Protein AF-A0A016VLN6-F1 (afdb_monomer_lite)

Organism: NCBI:txid53326

pLDDT: mean 79.67, std 13.0, range [40.16, 95.19]

InterPro domains:
  IPR001304 C-type lectin-like [PF00059] (117-189)
  IPR001304 C-type lectin-like [PS50041] (120-189)
  IPR016186 C-type lectin-like/link domain superfamily [G3DSA:3.10.100.10] (42-201)
  IPR016187 C-type lectin fold [SSF56436] (117-198)

Structure (mmCIF, N/CA/C/O backbone):
data_AF-A0A016VLN6-F1
#
_entry.id   AF-A0A016VLN6-F1
#
loop_
_atom_site.group_PDB
_atom_site.id
_atom_site.type_symbol
_atom_site.label_atom_id
_atom_site.label_alt_id
_atom_site.label_comp_id
_atom_site.label_asym_id
_atom_site.label_entity_id
_atom_site.label_seq_id
_atom_site.pdbx_PDB_ins_code
_atom_site.Cartn_x
_atom_site.Cartn_y
_atom_site.Cartn_z
_atom_site.occupancy
_atom_site.B_iso_or_equiv
_atom_site.auth_seq_id
_atom_site.auth_comp_id
_atom_site.auth_asym_id
_atom_site.auth_atom_id
_atom_site.pdbx_PDB_model_num
ATOM 1 N 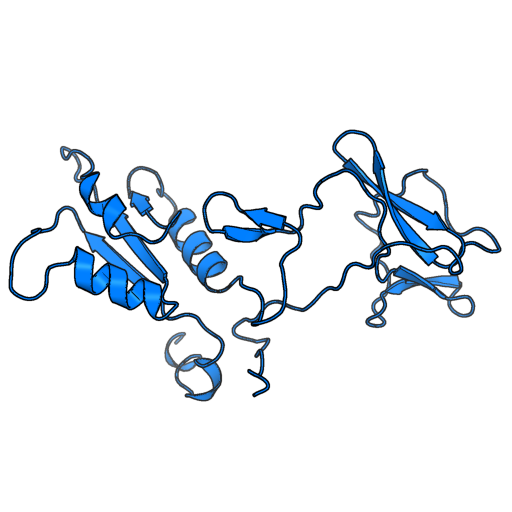N . MET A 1 1 ? 23.768 -15.594 -0.459 1.00 43.09 1 MET A N 1
ATOM 2 C CA . MET A 1 1 ? 22.987 -16.467 0.447 1.00 43.09 1 MET A CA 1
ATOM 3 C C . MET A 1 1 ? 21.509 -16.064 0.599 1.00 43.09 1 MET A C 1
ATOM 5 O O . MET A 1 1 ? 20.791 -16.807 1.241 1.00 43.09 1 MET A O 1
ATOM 9 N N . ALA A 1 2 ? 21.007 -15.002 -0.055 1.00 42.53 2 ALA A N 1
ATOM 10 C CA . ALA A 1 2 ? 19.563 -14.700 -0.104 1.00 42.53 2 ALA A CA 1
ATOM 11 C C . ALA A 1 2 ? 18.798 -15.504 -1.181 1.00 42.53 2 ALA A C 1
ATOM 13 O O . ALA A 1 2 ? 17.661 -15.898 -0.972 1.00 42.53 2 ALA A O 1
ATOM 14 N N . ALA A 1 3 ? 19.441 -15.828 -2.310 1.00 43.41 3 ALA A N 1
ATOM 15 C CA . ALA A 1 3 ? 18.795 -16.537 -3.423 1.00 43.41 3 ALA A CA 1
ATOM 16 C C . ALA A 1 3 ? 18.301 -17.957 -3.080 1.00 43.41 3 ALA A C 1
ATOM 18 O O . ALA A 1 3 ? 17.394 -18.447 -3.738 1.00 43.41 3 ALA A O 1
ATOM 19 N N . LEU A 1 4 ? 18.869 -18.608 -2.059 1.00 47.16 4 LEU A N 1
ATOM 20 C CA . LEU A 1 4 ? 18.434 -19.934 -1.599 1.00 47.16 4 LEU A CA 1
ATOM 21 C C . LEU A 1 4 ? 17.204 -19.871 -0.673 1.00 47.16 4 LEU A C 1
ATOM 23 O O . LEU A 1 4 ? 16.585 -20.902 -0.448 1.00 47.16 4 LEU A O 1
ATOM 27 N N . GLN A 1 5 ? 16.837 -18.690 -0.156 1.00 52.03 5 GLN A N 1
ATOM 28 C CA . GLN A 1 5 ? 15.666 -18.510 0.716 1.00 52.03 5 GLN A CA 1
ATOM 29 C C . GLN A 1 5 ? 14.352 -18.267 -0.046 1.00 52.03 5 GLN A C 1
ATOM 31 O O . GLN A 1 5 ? 13.303 -18.284 0.574 1.00 52.03 5 GLN A O 1
ATOM 36 N N . PHE A 1 6 ? 14.402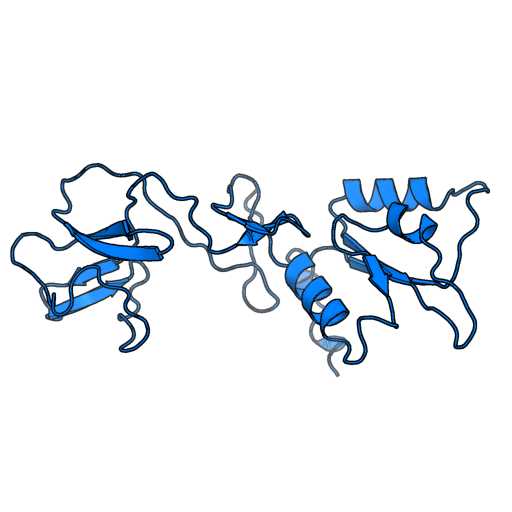 -18.060 -1.368 1.00 49.53 6 PHE A N 1
ATOM 37 C CA . PHE A 1 6 ? 13.226 -17.784 -2.217 1.00 49.53 6 PHE A CA 1
ATOM 38 C C . PHE A 1 6 ? 13.090 -18.788 -3.375 1.00 49.53 6 PHE A C 1
ATOM 40 O O . PHE A 1 6 ? 12.548 -18.478 -4.441 1.00 49.53 6 PHE A O 1
ATOM 47 N N . GLN A 1 7 ? 13.706 -19.963 -3.227 1.00 49.50 7 GLN A N 1
ATOM 48 C CA . GLN A 1 7 ? 13.800 -20.972 -4.282 1.00 49.50 7 GLN A CA 1
ATOM 49 C C . GLN A 1 7 ? 12.748 -22.071 -4.183 1.00 49.50 7 GLN A C 1
ATOM 51 O O . GLN A 1 7 ? 12.636 -22.848 -5.132 1.00 49.50 7 GLN A O 1
ATOM 56 N N . THR A 1 8 ? 11.987 -22.161 -3.091 1.00 55.56 8 THR A N 1
ATOM 57 C CA . THR A 1 8 ? 10.935 -23.173 -3.027 1.00 55.56 8 THR A CA 1
ATOM 58 C C . THR A 1 8 ? 9.720 -22.687 -3.818 1.00 55.56 8 THR A C 1
ATOM 60 O O . THR A 1 8 ? 9.363 -21.509 -3.779 1.00 55.56 8 THR A O 1
ATOM 63 N N . GLU A 1 9 ? 9.085 -23.577 -4.586 1.00 56.19 9 GLU A N 1
ATOM 64 C CA . GLU A 1 9 ? 7.870 -23.250 -5.353 1.00 56.19 9 GLU A CA 1
ATOM 65 C C . GLU A 1 9 ? 6.723 -22.752 -4.461 1.00 56.19 9 GLU A C 1
ATOM 67 O O . GLU A 1 9 ? 5.821 -22.090 -4.960 1.00 56.19 9 GLU A O 1
ATOM 72 N N . ALA A 1 10 ? 6.783 -23.014 -3.150 1.00 54.72 10 ALA A N 1
ATOM 73 C CA . ALA A 1 10 ? 5.830 -22.529 -2.157 1.00 54.72 10 ALA A CA 1
ATOM 74 C C . ALA A 1 10 ? 6.008 -21.039 -1.798 1.00 54.72 10 ALA A C 1
ATOM 76 O O . ALA A 1 10 ? 5.043 -20.412 -1.366 1.00 54.72 10 ALA A O 1
ATOM 77 N N . ASP A 1 11 ? 7.194 -20.453 -2.019 1.00 53.91 11 ASP A N 1
ATOM 78 C CA . ASP A 1 11 ? 7.487 -19.050 -1.677 1.00 53.91 11 ASP A CA 1
ATOM 79 C C . ASP A 1 11 ? 7.046 -18.068 -2.782 1.00 53.91 11 ASP A C 1
ATOM 81 O O . ASP A 1 11 ? 6.784 -16.894 -2.527 1.00 53.91 11 ASP A O 1
ATOM 85 N N . ARG A 1 12 ? 6.939 -18.546 -4.031 1.00 59.53 12 ARG A N 1
ATOM 86 C CA . ARG A 1 12 ? 6.596 -17.746 -5.225 1.00 59.53 12 ARG A CA 1
ATOM 87 C C . ARG A 1 12 ? 5.114 -17.467 -5.531 1.00 59.53 12 ARG A C 1
ATOM 89 O O . ARG A 1 12 ? 4.890 -16.505 -6.259 1.00 59.53 12 ARG A O 1
ATOM 96 N N . PRO A 1 13 ? 4.097 -18.203 -5.039 1.00 58.94 13 PRO A N 1
ATOM 97 C CA . PRO A 1 13 ? 2.702 -17.905 -5.365 1.00 58.94 13 PRO A CA 1
ATOM 98 C C . PRO A 1 13 ? 2.217 -16.601 -4.713 1.00 58.94 13 PRO A C 1
ATOM 100 O O . PRO A 1 13 ? 1.192 -16.058 -5.114 1.00 58.94 13 PRO A O 1
ATOM 103 N N . ASN A 1 14 ? 2.965 -16.092 -3.729 1.00 60.09 14 ASN A N 1
ATOM 104 C CA . ASN A 1 14 ? 2.614 -14.921 -2.927 1.00 60.09 14 ASN A CA 1
ATOM 105 C C . ASN A 1 14 ? 3.378 -13.649 -3.311 1.00 60.09 14 ASN A C 1
ATOM 107 O O . ASN A 1 14 ? 3.123 -12.594 -2.738 1.00 60.09 14 ASN A O 1
ATOM 111 N N . ALA A 1 15 ? 4.297 -13.737 -4.274 1.00 70.19 15 ALA A N 1
ATOM 112 C CA . ALA A 1 15 ? 5.056 -12.601 -4.778 1.00 70.19 15 ALA A CA 1
ATOM 113 C C . ALA A 1 15 ? 4.588 -12.250 -6.191 1.00 70.19 15 ALA A C 1
ATOM 115 O O . ALA A 1 15 ? 4.336 -13.137 -7.011 1.00 70.19 15 ALA A O 1
ATOM 116 N N . ARG A 1 16 ? 4.500 -10.955 -6.507 1.00 76.75 16 ARG A N 1
ATOM 117 C CA . ARG A 1 16 ? 4.256 -10.548 -7.894 1.00 76.75 16 ARG A CA 1
ATOM 118 C C . ARG A 1 16 ? 5.486 -10.824 -8.744 1.00 76.75 16 ARG A C 1
ATOM 120 O O . ARG A 1 16 ? 6.623 -10.686 -8.293 1.00 76.75 16 ARG A O 1
ATOM 127 N N . ASN A 1 17 ? 5.254 -11.143 -10.013 1.00 84.44 17 ASN A N 1
ATOM 128 C CA . ASN A 1 17 ? 6.326 -11.149 -10.995 1.00 84.44 17 ASN A CA 1
ATOM 129 C C . ASN A 1 17 ? 6.778 -9.706 -11.223 1.00 84.44 17 ASN A C 1
ATOM 131 O O . ASN A 1 17 ? 5.987 -8.868 -11.656 1.00 84.44 17 ASN A O 1
ATOM 135 N N . VAL A 1 18 ? 8.047 -9.421 -10.937 1.00 89.50 18 VAL A N 1
ATOM 136 C CA . VAL A 1 18 ? 8.638 -8.097 -11.138 1.00 89.50 18 VAL A CA 1
ATOM 137 C C . VAL A 1 18 ? 9.810 -8.201 -12.104 1.00 89.50 18 VAL A C 1
ATOM 139 O O . VAL A 1 18 ? 10.704 -9.024 -11.911 1.00 89.50 18 VAL A O 1
ATOM 142 N N . ILE A 1 19 ? 9.823 -7.349 -13.128 1.00 91.56 19 ILE A N 1
ATOM 143 C CA . ILE A 1 19 ? 10.974 -7.159 -14.018 1.00 91.56 19 ILE A CA 1
ATOM 144 C C . ILE A 1 19 ? 11.545 -5.773 -13.741 1.00 91.56 19 ILE A C 1
ATOM 146 O O . ILE A 1 19 ? 10.809 -4.790 -13.746 1.00 91.56 19 ILE A O 1
ATOM 150 N N . VAL A 1 20 ? 12.857 -5.694 -13.521 1.00 92.81 20 VAL A N 1
ATOM 151 C CA . VAL A 1 20 ? 13.587 -4.423 -13.439 1.00 92.81 20 VAL A CA 1
ATOM 152 C C . VAL A 1 20 ? 14.387 -4.255 -14.725 1.00 92.81 20 VAL A C 1
ATOM 154 O O . VAL A 1 20 ? 15.367 -4.964 -14.951 1.00 92.81 20 VAL A O 1
ATOM 157 N N . LEU A 1 21 ? 13.952 -3.333 -15.578 1.00 92.50 21 LEU A N 1
ATOM 158 C CA . LEU A 1 21 ? 14.619 -2.970 -16.821 1.00 92.50 21 LEU A CA 1
ATOM 159 C C . LEU A 1 21 ? 15.482 -1.730 -16.585 1.00 92.50 21 LEU A C 1
ATOM 161 O O . LEU A 1 21 ? 14.958 -0.629 -16.467 1.00 92.50 21 LEU A O 1
ATOM 165 N N . MET A 1 22 ? 16.800 -1.905 -16.546 1.00 90.88 22 MET A N 1
ATOM 166 C CA . MET A 1 22 ? 17.756 -0.795 -16.571 1.00 90.88 22 MET A CA 1
ATOM 167 C C . MET A 1 22 ? 18.154 -0.513 -18.020 1.00 90.88 22 MET A C 1
ATOM 169 O O . MET A 1 22 ? 18.710 -1.393 -18.678 1.00 90.88 22 MET A O 1
ATOM 173 N N . ALA A 1 23 ? 17.855 0.683 -18.525 1.00 88.88 23 ALA A N 1
ATOM 174 C CA . ALA A 1 23 ? 18.126 1.051 -19.913 1.00 88.88 23 ALA A CA 1
ATOM 175 C C . ALA A 1 23 ? 18.356 2.560 -20.071 1.00 88.88 23 ALA A C 1
ATOM 177 O O . ALA A 1 23 ? 17.872 3.352 -19.268 1.00 88.88 23 ALA A O 1
ATOM 178 N N . THR A 1 24 ? 19.081 2.945 -21.124 1.00 85.81 24 THR A N 1
ATOM 179 C CA . THR A 1 24 ? 19.269 4.348 -21.542 1.00 85.81 24 THR A CA 1
ATOM 180 C C . THR A 1 24 ? 18.364 4.725 -22.718 1.00 85.81 24 THR A C 1
ATOM 182 O O . THR A 1 24 ? 18.018 5.885 -22.892 1.00 85.81 24 THR A O 1
ATOM 185 N N . SER A 1 25 ? 17.984 3.744 -23.543 1.00 84.44 25 SER A N 1
ATOM 186 C CA . SER A 1 25 ? 17.102 3.892 -24.705 1.00 84.44 25 SER A CA 1
ATOM 187 C C . SER A 1 25 ? 16.538 2.529 -25.121 1.00 84.44 25 SER A C 1
ATOM 189 O O . SER A 1 25 ? 16.994 1.483 -24.646 1.00 84.44 25 SER A O 1
ATOM 191 N N . TYR A 1 26 ? 15.550 2.524 -26.018 1.00 81.62 26 TYR A N 1
ATOM 192 C CA . TYR A 1 26 ? 15.035 1.306 -26.640 1.00 81.62 26 TYR A CA 1
ATOM 193 C C . TYR A 1 26 ? 14.649 1.549 -28.101 1.00 81.62 26 TYR A C 1
ATOM 195 O O . TYR A 1 26 ? 14.469 2.681 -28.539 1.00 81.62 26 TYR A O 1
ATOM 203 N N . TYR A 1 27 ? 14.522 0.466 -28.866 1.00 80.75 27 TYR A N 1
ATOM 204 C CA . TYR A 1 27 ? 14.040 0.518 -30.242 1.00 80.75 27 TYR A CA 1
ATOM 205 C C . TYR A 1 27 ? 12.570 0.093 -30.302 1.00 80.75 27 TYR A C 1
ATOM 207 O O . TYR A 1 27 ? 12.214 -0.992 -29.845 1.00 80.75 27 TYR A O 1
ATOM 215 N N . VAL A 1 28 ? 11.718 0.941 -30.884 1.00 74.31 28 VAL A N 1
ATOM 216 C CA . VAL A 1 28 ? 10.255 0.748 -30.930 1.00 74.31 28 VAL A CA 1
ATOM 217 C C . VAL A 1 28 ? 9.824 -0.329 -31.949 1.00 74.31 28 VAL A C 1
ATOM 219 O O . VAL A 1 28 ? 8.710 -0.845 -31.873 1.00 74.31 28 VAL A O 1
ATOM 222 N N . GLY A 1 29 ? 10.688 -0.702 -32.902 1.00 74.38 29 GLY A N 1
ATOM 223 C CA . GLY A 1 29 ? 10.365 -1.651 -33.979 1.00 74.38 29 GLY A CA 1
ATOM 224 C C . GLY A 1 29 ? 10.794 -3.107 -33.734 1.00 74.38 29 GLY A C 1
ATOM 225 O O . GLY A 1 29 ? 11.439 -3.440 -32.745 1.00 74.38 29 GLY A O 1
ATOM 226 N N . GLY A 1 30 ? 10.481 -3.982 -34.698 1.00 70.56 30 GLY A N 1
ATOM 227 C CA . GLY A 1 30 ? 10.844 -5.408 -34.689 1.00 70.56 30 GLY A CA 1
ATOM 228 C C . GLY A 1 30 ? 9.660 -6.351 -34.432 1.00 70.56 30 GLY A C 1
ATOM 229 O O . GLY A 1 30 ? 8.549 -5.911 -34.156 1.00 70.56 30 GLY A O 1
ATOM 230 N N . ALA A 1 31 ? 9.894 -7.665 -34.546 1.00 63.94 31 ALA A N 1
ATOM 231 C CA . ALA A 1 31 ? 8.858 -8.697 -34.378 1.00 63.94 31 ALA A CA 1
ATOM 232 C C . ALA A 1 31 ? 8.311 -8.803 -32.938 1.00 63.94 31 ALA A C 1
ATOM 234 O O . ALA A 1 31 ? 7.249 -9.378 -32.727 1.00 63.94 31 ALA A O 1
ATOM 235 N N . PHE A 1 32 ? 9.027 -8.229 -31.968 1.00 69.31 32 PHE A N 1
ATOM 236 C CA . PHE A 1 32 ? 8.644 -8.155 -30.562 1.00 69.31 32 PHE A CA 1
ATOM 237 C C . PHE A 1 32 ? 8.784 -6.704 -30.105 1.00 69.31 32 PHE A C 1
ATOM 239 O O . PHE A 1 32 ? 9.776 -6.339 -29.476 1.00 69.31 32 PHE A O 1
ATOM 246 N N . ALA A 1 33 ? 7.827 -5.859 -30.495 1.00 81.12 33 ALA A N 1
ATOM 247 C CA . ALA A 1 33 ? 7.822 -4.459 -30.089 1.00 81.12 33 ALA A CA 1
ATOM 248 C C . ALA A 1 33 ? 7.817 -4.385 -28.546 1.00 81.12 33 ALA A C 1
ATOM 250 O O . ALA A 1 33 ? 6.898 -4.935 -27.929 1.00 81.12 33 ALA A O 1
ATOM 251 N N . PRO A 1 34 ? 8.800 -3.725 -27.899 1.00 83.50 34 PRO A N 1
ATOM 252 C CA . PRO A 1 34 ? 8.935 -3.738 -26.439 1.00 83.50 34 PRO A CA 1
ATOM 253 C C . PRO A 1 34 ? 7.680 -3.272 -25.700 1.00 83.50 34 PRO A C 1
ATOM 255 O O . PRO A 1 34 ? 7.350 -3.819 -24.652 1.00 83.50 34 PRO A O 1
ATO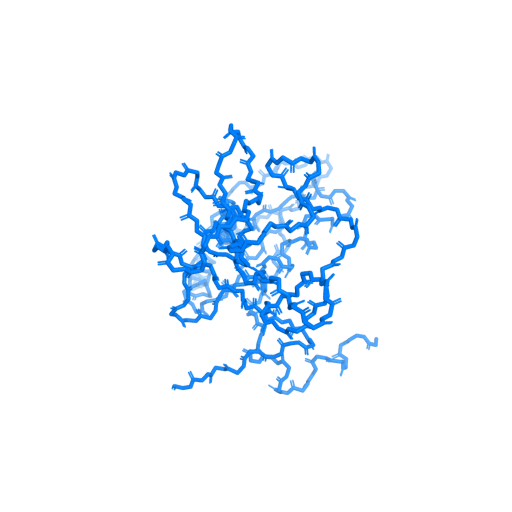M 258 N N . GLY A 1 35 ? 6.927 -2.337 -26.288 1.00 86.12 35 GLY A N 1
ATOM 259 C CA . GLY A 1 35 ? 5.642 -1.889 -25.751 1.00 86.12 35 GLY A CA 1
ATOM 260 C C . GLY A 1 35 ? 4.587 -2.996 -25.671 1.00 86.12 35 GLY A C 1
ATOM 261 O O . GLY A 1 35 ? 3.873 -3.073 -24.677 1.00 86.12 35 GLY A O 1
ATOM 262 N N . GLN A 1 36 ? 4.514 -3.892 -26.662 1.00 86.75 36 GLN A N 1
ATOM 263 C CA . GLN A 1 36 ? 3.559 -5.009 -26.654 1.00 86.75 36 GLN A CA 1
ATOM 264 C C . GLN A 1 36 ? 3.925 -6.051 -25.597 1.00 86.75 36 GLN A C 1
ATOM 266 O O . GLN A 1 36 ? 3.061 -6.514 -24.860 1.00 86.75 36 GLN A O 1
ATOM 271 N N . VAL A 1 37 ? 5.214 -6.384 -25.486 1.00 88.31 37 VAL A N 1
ATOM 272 C CA . VAL A 1 37 ? 5.703 -7.336 -24.477 1.00 88.31 37 VAL A CA 1
ATOM 273 C C . VAL A 1 37 ? 5.500 -6.776 -23.067 1.00 88.31 37 VAL A C 1
ATOM 275 O O . VAL A 1 37 ? 5.026 -7.483 -22.181 1.00 88.31 37 VAL A O 1
ATOM 278 N N . ALA A 1 38 ? 5.805 -5.491 -22.870 1.00 90.31 38 ALA A N 1
ATOM 279 C CA . ALA A 1 38 ? 5.566 -4.794 -21.613 1.00 90.31 38 ALA A CA 1
ATOM 280 C C . ALA A 1 38 ? 4.075 -4.753 -21.255 1.00 90.31 38 ALA A C 1
ATOM 282 O O . ALA A 1 38 ? 3.725 -4.975 -20.099 1.00 90.31 38 ALA A O 1
ATOM 283 N N . ALA A 1 39 ? 3.194 -4.481 -22.223 1.00 90.50 39 ALA A N 1
ATOM 284 C CA . ALA A 1 39 ? 1.750 -4.481 -22.007 1.00 90.50 39 ALA A CA 1
ATOM 285 C C . ALA A 1 39 ? 1.245 -5.864 -21.578 1.00 90.50 39 ALA A C 1
ATOM 287 O O . ALA A 1 39 ? 0.609 -5.961 -20.534 1.00 90.50 39 ALA A O 1
ATOM 288 N N . GLN A 1 40 ? 1.618 -6.925 -22.302 1.00 90.25 40 GLN A N 1
ATOM 289 C CA . GLN A 1 40 ? 1.220 -8.294 -21.965 1.00 90.25 40 GLN A CA 1
ATOM 290 C C . GLN A 1 40 ? 1.665 -8.687 -20.551 1.00 90.25 40 GLN A C 1
ATOM 292 O O . GLN A 1 40 ? 0.875 -9.197 -19.766 1.00 90.25 40 GLN A O 1
ATOM 297 N N . PHE A 1 41 ? 2.916 -8.393 -20.189 1.00 90.88 41 PHE A N 1
ATOM 298 C CA . PHE A 1 41 ? 3.422 -8.698 -18.851 1.00 90.88 41 PHE A CA 1
ATOM 299 C C . PHE A 1 41 ? 2.651 -7.959 -17.744 1.00 90.88 41 PHE A C 1
ATOM 301 O O . PHE A 1 41 ? 2.412 -8.522 -16.676 1.00 90.88 41 PHE A O 1
ATOM 308 N N . LYS A 1 42 ? 2.243 -6.709 -17.998 1.00 90.25 42 LYS A N 1
ATOM 309 C CA . LYS A 1 42 ? 1.416 -5.922 -17.070 1.00 90.25 42 LYS A CA 1
ATOM 310 C C . LYS A 1 42 ? -0.014 -6.469 -16.969 1.00 90.25 42 LYS A C 1
ATOM 312 O O . LYS A 1 42 ? -0.572 -6.484 -15.874 1.00 90.25 42 LYS A O 1
ATOM 317 N N . GLU A 1 43 ? -0.591 -6.939 -18.075 1.00 88.62 43 GLU A N 1
ATOM 318 C CA . GLU A 1 43 ? -1.908 -7.597 -18.101 1.00 88.62 43 GLU A CA 1
ATOM 319 C C . GLU A 1 43 ? -1.908 -8.917 -17.320 1.00 88.62 43 GLU A C 1
ATOM 321 O O . GLU A 1 43 ? -2.856 -9.194 -16.586 1.00 88.62 43 GLU A O 1
ATOM 326 N N . ASP A 1 44 ? -0.798 -9.659 -17.355 1.00 85.00 44 ASP A N 1
ATOM 327 C CA . ASP A 1 44 ? -0.577 -10.877 -16.562 1.00 85.00 44 ASP A CA 1
ATOM 328 C C . ASP A 1 44 ? -0.265 -10.579 -15.074 1.00 85.00 44 ASP A C 1
ATOM 330 O O . ASP A 1 44 ? 0.325 -11.394 -14.359 1.00 85.00 44 ASP A O 1
ATOM 334 N N . ASN A 1 45 ? -0.664 -9.397 -14.587 1.00 80.69 45 ASN A N 1
ATOM 335 C CA . ASN A 1 45 ? -0.491 -8.909 -13.217 1.00 80.69 45 ASN A CA 1
ATOM 336 C C . ASN A 1 45 ? 0.982 -8.730 -12.785 1.00 80.69 45 ASN A C 1
ATOM 338 O O . ASN A 1 45 ? 1.285 -8.662 -11.587 1.00 80.69 45 ASN A O 1
ATOM 342 N N . GLY A 1 46 ? 1.899 -8.639 -13.751 1.00 87.19 46 GLY A N 1
ATOM 343 C CA . GLY A 1 46 ? 3.308 -8.332 -13.537 1.00 87.19 46 GLY A CA 1
ATOM 344 C C . GLY A 1 46 ? 3.565 -6.839 -13.323 1.00 87.19 46 GLY A C 1
ATOM 345 O O . GLY A 1 46 ? 2.837 -5.978 -13.813 1.00 87.19 46 GLY A O 1
ATOM 346 N N . VAL A 1 47 ? 4.632 -6.520 -12.592 1.00 91.81 47 VAL A N 1
ATOM 347 C CA . VAL A 1 47 ? 5.091 -5.141 -12.371 1.00 91.81 47 VAL A CA 1
ATOM 348 C C . VAL A 1 47 ? 6.403 -4.927 -13.113 1.00 91.81 47 VAL A C 1
ATOM 350 O O . VAL A 1 47 ? 7.428 -5.527 -12.796 1.00 91.81 47 VAL A O 1
ATOM 353 N N . LEU A 1 48 ? 6.377 -4.072 -14.129 1.00 94.56 48 LEU A N 1
ATOM 354 C CA . LEU A 1 48 ? 7.566 -3.666 -14.874 1.00 94.56 48 LEU A CA 1
ATOM 355 C C . LEU A 1 48 ? 8.115 -2.353 -14.311 1.00 94.56 48 LEU A C 1
ATOM 357 O O . LEU A 1 48 ? 7.511 -1.295 -14.501 1.00 94.56 48 LEU A O 1
ATOM 361 N N . VAL A 1 49 ? 9.258 -2.438 -13.633 1.00 95.19 49 VAL A N 1
ATOM 362 C CA . VAL A 1 49 ? 10.036 -1.291 -13.161 1.00 95.19 49 VAL A CA 1
ATOM 363 C C . VAL A 1 49 ? 11.028 -0.904 -14.239 1.00 95.19 49 VAL A C 1
ATOM 365 O O . VAL A 1 49 ? 11.848 -1.726 -14.644 1.00 95.19 49 VAL A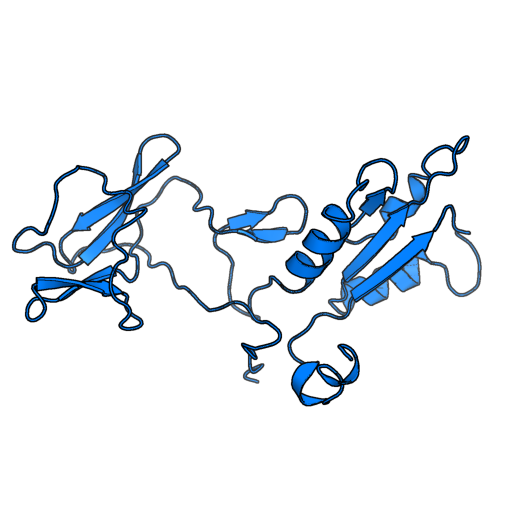 O 1
ATOM 368 N N . VAL A 1 50 ? 10.967 0.339 -14.703 1.00 94.56 50 VAL A N 1
ATOM 369 C CA . VAL A 1 50 ? 11.909 0.859 -15.696 1.00 94.56 50 VAL A CA 1
ATOM 370 C C . VAL A 1 50 ? 12.799 1.871 -15.011 1.00 94.56 50 VAL A C 1
ATOM 372 O O . VAL A 1 50 ? 12.327 2.852 -14.448 1.00 94.56 50 VAL A O 1
ATOM 375 N N . TYR A 1 51 ? 14.093 1.602 -15.050 1.00 93.31 51 TYR A N 1
ATOM 376 C CA . TYR A 1 51 ? 15.123 2.409 -14.437 1.00 93.31 51 TYR A CA 1
ATOM 377 C C . TYR A 1 51 ? 15.936 3.063 -15.554 1.00 93.31 51 TYR A C 1
ATOM 379 O O . TYR A 1 51 ? 16.800 2.438 -16.176 1.00 93.31 51 TYR A O 1
ATOM 387 N N . ASN A 1 52 ? 15.598 4.314 -15.838 1.00 91.75 52 ASN A N 1
ATOM 388 C CA . ASN A 1 52 ? 16.264 5.144 -16.822 1.00 91.75 52 ASN A CA 1
ATOM 389 C C . ASN A 1 52 ? 17.660 5.512 -16.316 1.00 91.75 52 ASN A C 1
ATOM 391 O O . ASN A 1 52 ? 17.816 6.138 -15.266 1.00 91.75 52 ASN A O 1
ATOM 395 N N . TYR A 1 53 ? 18.681 5.092 -17.048 1.00 88.56 53 TYR A N 1
ATOM 396 C CA . TYR A 1 53 ? 20.056 5.421 -16.719 1.00 88.56 53 TYR A CA 1
ATOM 397 C C . TYR A 1 53 ? 20.524 6.586 -17.591 1.00 88.56 53 TYR A C 1
ATOM 399 O O . TYR A 1 53 ? 20.752 6.438 -18.788 1.00 88.56 53 TYR A O 1
ATOM 407 N N . VAL A 1 54 ? 20.673 7.758 -16.982 1.00 86.69 54 VAL A N 1
ATOM 408 C CA . VAL A 1 54 ? 21.200 8.956 -17.633 1.00 86.69 54 VAL A CA 1
ATOM 409 C C . VAL A 1 54 ? 22.714 8.995 -17.448 1.00 86.69 54 VAL A C 1
ATOM 411 O O . VAL A 1 54 ? 23.217 9.003 -16.324 1.00 86.69 54 VAL A O 1
ATOM 414 N N . GLU A 1 55 ? 23.452 9.003 -18.554 1.00 83.81 55 GLU A N 1
ATOM 415 C CA . GLU A 1 55 ? 24.911 9.154 -18.545 1.00 83.81 55 GLU A CA 1
ATOM 416 C C . GLU A 1 55 ? 25.326 10.588 -18.154 1.00 83.81 55 GLU A C 1
ATOM 418 O O . GLU A 1 55 ? 24.522 11.513 -18.225 1.00 83.81 55 GLU A O 1
ATOM 423 N N . GLU A 1 56 ? 26.592 10.805 -17.775 1.00 75.44 56 GLU A N 1
ATOM 424 C CA . GLU A 1 56 ? 27.122 12.079 -17.230 1.00 75.44 56 GLU A CA 1
ATOM 425 C C . GLU A 1 56 ? 26.867 13.317 -18.124 1.00 75.44 56 GLU A C 1
ATOM 427 O O . GLU A 1 56 ? 26.822 14.453 -17.645 1.00 75.44 56 GLU A O 1
ATOM 432 N N . HIS A 1 57 ? 26.645 13.100 -19.425 1.00 77.00 57 HIS A N 1
ATOM 433 C CA . HIS A 1 57 ? 26.269 14.119 -20.415 1.00 77.00 57 HIS A CA 1
ATOM 434 C C . HIS A 1 57 ? 25.042 13.723 -21.257 1.00 77.00 57 HIS A C 1
ATOM 436 O O . HIS A 1 57 ? 24.810 14.287 -22.327 1.00 77.00 57 HIS A O 1
ATOM 442 N N . GLY A 1 58 ? 24.285 12.725 -20.804 1.00 73.94 58 GLY A N 1
ATOM 443 C CA . GLY A 1 58 ? 23.069 12.257 -21.455 1.00 73.94 58 GLY A CA 1
ATOM 444 C C . GLY A 1 58 ? 21.845 13.077 -21.052 1.00 73.94 58 GLY A C 1
ATOM 445 O O . GLY A 1 58 ? 21.839 13.770 -20.036 1.00 73.94 58 GLY A O 1
ATOM 446 N N . PHE A 1 59 ? 20.784 12.965 -21.847 1.00 74.06 59 PHE A N 1
ATOM 447 C CA . PHE A 1 59 ? 19.451 13.422 -21.463 1.00 74.06 59 PHE A CA 1
ATOM 448 C C . PHE A 1 59 ? 18.593 12.209 -21.095 1.00 74.06 59 PHE A C 1
ATOM 450 O O . PHE A 1 59 ? 18.771 11.148 -21.697 1.00 74.06 59 PHE A O 1
ATOM 457 N N . PRO A 1 60 ? 17.681 12.334 -20.118 1.00 74.38 60 PRO A N 1
ATOM 458 C CA . PRO A 1 60 ? 16.755 11.260 -19.799 1.00 74.38 60 PRO A CA 1
ATOM 459 C C . PRO A 1 60 ? 15.856 10.944 -20.997 1.00 74.38 60 PRO A C 1
ATOM 461 O O . PRO A 1 60 ? 15.215 11.839 -21.544 1.00 74.38 60 PRO A O 1
ATOM 464 N N . GLU A 1 61 ? 15.781 9.663 -21.361 1.00 81.00 61 GLU A N 1
ATOM 465 C CA . GLU A 1 61 ? 14.865 9.183 -22.395 1.00 81.00 61 GLU A CA 1
ATOM 466 C C . GLU A 1 61 ? 13.467 8.979 -21.801 1.00 81.00 61 GLU A C 1
ATOM 468 O O . GLU A 1 61 ? 13.211 8.012 -21.079 1.00 81.00 61 GLU A O 1
ATOM 473 N N . THR A 1 62 ? 12.557 9.914 -22.070 1.00 78.00 62 THR A N 1
ATOM 474 C CA . THR A 1 62 ? 11.196 9.880 -21.520 1.00 78.00 62 THR A CA 1
ATOM 475 C C . THR A 1 62 ? 10.319 8.840 -22.206 1.00 78.00 62 THR A C 1
ATOM 477 O O . THR A 1 62 ? 9.344 8.384 -21.612 1.00 78.00 62 THR A O 1
ATOM 480 N N . GLU A 1 63 ? 10.671 8.370 -23.408 1.00 84.44 63 GLU A N 1
ATOM 481 C CA . GLU A 1 63 ? 9.895 7.324 -24.081 1.00 84.44 63 GLU A CA 1
ATOM 482 C C . GLU A 1 63 ? 9.919 5.987 -23.319 1.00 84.44 63 GLU A C 1
ATOM 484 O O . GLU A 1 63 ? 8.984 5.187 -23.443 1.00 84.44 63 GLU A O 1
ATOM 489 N N . LEU A 1 64 ? 10.943 5.753 -22.489 1.00 87.69 64 LEU A N 1
ATOM 490 C CA . LEU A 1 64 ? 11.047 4.580 -21.614 1.00 87.69 64 LEU A CA 1
ATOM 491 C C . LEU A 1 64 ? 9.937 4.527 -20.551 1.00 87.69 64 LEU A C 1
ATOM 493 O O . LEU A 1 64 ? 9.571 3.436 -20.107 1.00 87.69 64 LEU A O 1
ATOM 497 N N . GLU A 1 65 ? 9.363 5.673 -20.174 1.00 90.06 65 GLU A N 1
ATOM 498 C CA . GLU A 1 65 ? 8.272 5.753 -19.195 1.00 90.06 65 GLU A CA 1
ATOM 499 C C . GLU A 1 65 ? 7.036 4.976 -19.662 1.00 90.06 65 GLU A C 1
ATOM 501 O O . GLU A 1 65 ? 6.380 4.307 -18.865 1.00 90.06 65 GLU A O 1
ATOM 506 N N . SER A 1 66 ? 6.769 4.969 -20.971 1.00 90.06 66 SER A N 1
ATOM 507 C CA . SER A 1 66 ? 5.624 4.262 -21.561 1.00 90.06 66 SER A CA 1
ATOM 508 C C . SER A 1 66 ? 5.665 2.740 -21.353 1.00 90.06 66 SER A C 1
ATOM 510 O O . SER A 1 66 ? 4.623 2.074 -21.314 1.00 90.06 66 SER A O 1
ATOM 512 N N . LEU A 1 67 ? 6.865 2.174 -21.189 1.00 91.81 67 LEU A N 1
ATOM 513 C CA . LEU A 1 67 ? 7.048 0.752 -20.917 1.00 91.81 67 LEU A CA 1
ATOM 514 C C . LEU A 1 67 ? 6.714 0.434 -19.458 1.00 91.81 67 LEU A C 1
ATOM 516 O O . LEU A 1 67 ? 6.114 -0.609 -19.183 1.00 91.81 67 LEU A O 1
ATOM 520 N N . ALA A 1 68 ? 7.039 1.342 -18.538 1.00 93.75 68 ALA A N 1
ATOM 521 C CA . ALA A 1 68 ? 6.898 1.135 -17.106 1.00 93.75 68 ALA A CA 1
ATOM 522 C C . ALA A 1 68 ? 5.449 0.864 -16.678 1.00 93.75 68 ALA A C 1
ATOM 524 O O . ALA A 1 68 ? 4.468 1.177 -17.361 1.00 93.75 68 ALA A O 1
ATOM 525 N N . SER A 1 69 ? 5.312 0.241 -15.512 1.00 94.00 69 SER A N 1
ATOM 526 C CA . SER A 1 69 ? 4.035 0.230 -14.799 1.00 94.00 69 SER A CA 1
ATOM 527 C C . SER A 1 69 ? 3.780 1.614 -14.185 1.00 94.00 69 SER A C 1
ATOM 529 O O . SER A 1 69 ? 4.749 2.314 -13.874 1.00 94.00 69 SER A O 1
ATOM 531 N N . PRO A 1 70 ? 2.516 2.028 -13.987 1.00 91.81 70 PRO A N 1
ATOM 532 C CA . PRO A 1 70 ? 2.201 3.329 -13.394 1.00 91.81 70 PRO A CA 1
ATOM 533 C C . PRO A 1 70 ? 2.934 3.535 -12.059 1.00 91.81 70 PRO A C 1
ATOM 535 O O . PRO A 1 70 ? 2.806 2.711 -11.158 1.00 91.81 70 PRO A O 1
ATOM 538 N N . GLY A 1 71 ? 3.755 4.586 -11.959 1.00 91.06 71 GLY A N 1
ATOM 539 C CA . GLY A 1 71 ? 4.544 4.883 -10.755 1.00 91.06 71 GLY A CA 1
ATOM 540 C C . GLY A 1 71 ? 5.842 4.085 -10.572 1.00 91.06 71 GLY A C 1
ATOM 541 O O . GLY A 1 71 ? 6.496 4.197 -9.529 1.00 91.06 71 GLY A O 1
ATOM 542 N N . TYR A 1 72 ? 6.231 3.281 -11.565 1.00 94.19 72 TYR A N 1
ATOM 543 C CA . TYR A 1 72 ? 7.434 2.438 -11.547 1.00 94.19 72 TYR A CA 1
ATOM 544 C C . TYR A 1 72 ? 8.507 2.872 -12.558 1.00 94.19 72 TYR A C 1
ATOM 546 O O . TYR A 1 72 ? 9.413 2.097 -12.869 1.00 94.19 72 TYR A O 1
ATOM 554 N N . PHE A 1 73 ? 8.419 4.100 -13.066 1.00 94.06 73 PHE A N 1
ATOM 555 C CA . PHE A 1 73 ? 9.506 4.741 -13.798 1.00 94.06 73 PHE A CA 1
ATOM 556 C C . PHE A 1 73 ? 10.434 5.453 -12.810 1.00 94.06 73 PHE A C 1
ATOM 558 O O . PHE A 1 73 ? 9.979 6.251 -11.993 1.00 94.06 73 PHE A O 1
ATOM 565 N N . LEU A 1 74 ? 11.720 5.119 -12.852 1.00 93.56 74 LEU A N 1
ATOM 566 C CA . LEU A 1 74 ? 12.761 5.629 -11.964 1.00 93.56 74 LEU A CA 1
ATOM 567 C C . LEU A 1 74 ? 13.931 6.140 -12.806 1.00 93.56 74 LEU A C 1
ATOM 569 O O . LEU A 1 74 ? 14.132 5.675 -13.926 1.00 93.56 74 LEU A O 1
ATOM 573 N N . THR A 1 75 ? 14.740 7.041 -12.257 1.00 91.38 75 THR A N 1
ATOM 574 C CA . THR A 1 75 ? 15.972 7.512 -12.901 1.00 91.38 75 THR A CA 1
ATOM 575 C C . THR A 1 75 ? 17.139 7.516 -11.920 1.00 91.38 75 THR A C 1
ATOM 577 O O . THR A 1 75 ? 16.969 7.830 -10.738 1.00 91.38 75 THR A O 1
ATOM 580 N N . ASN A 1 76 ? 18.341 7.202 -12.407 1.00 88.38 76 ASN A N 1
ATOM 581 C CA . ASN A 1 76 ? 19.565 7.240 -11.600 1.00 88.38 76 ASN A CA 1
ATOM 582 C C . ASN A 1 76 ? 19.855 8.635 -11.019 1.00 88.38 76 ASN A C 1
ATOM 584 O O . ASN A 1 76 ? 20.456 8.738 -9.956 1.00 88.38 76 ASN A O 1
ATOM 588 N N . THR A 1 77 ? 19.413 9.703 -11.685 1.00 87.69 77 THR A N 1
ATOM 589 C CA . THR A 1 77 ? 19.609 11.088 -11.228 1.00 87.69 77 THR A CA 1
ATOM 590 C C . THR A 1 77 ? 18.762 11.451 -10.006 1.00 87.69 77 THR A C 1
ATOM 592 O O . THR A 1 77 ? 19.090 12.397 -9.290 1.00 87.69 77 THR A O 1
ATOM 595 N N . GLU A 1 78 ? 17.673 10.719 -9.765 1.00 87.25 78 GLU A N 1
ATOM 596 C CA . GLU A 1 78 ? 16.731 10.960 -8.662 1.00 87.25 78 GLU A CA 1
ATOM 597 C C . GLU A 1 78 ? 16.846 9.905 -7.550 1.00 87.25 78 GLU A C 1
ATOM 599 O O . GLU A 1 78 ? 16.403 10.145 -6.428 1.00 87.25 78 GLU A O 1
ATOM 604 N N . ASP A 1 79 ? 17.489 8.765 -7.820 1.00 89.50 79 ASP A N 1
ATOM 605 C CA . ASP A 1 79 ? 17.634 7.646 -6.883 1.00 89.50 79 ASP A CA 1
ATOM 606 C C . ASP A 1 79 ? 19.092 7.402 -6.454 1.00 89.50 79 ASP A C 1
ATOM 608 O O . ASP A 1 79 ? 19.630 6.300 -6.550 1.00 89.50 79 ASP A O 1
ATOM 612 N N . ASN A 1 80 ? 19.736 8.446 -5.927 1.00 83.75 80 ASN A N 1
ATOM 613 C CA . ASN A 1 80 ? 21.152 8.417 -5.530 1.00 83.75 80 ASN A CA 1
ATOM 614 C C . ASN A 1 80 ? 21.497 7.354 -4.466 1.00 83.75 80 ASN A C 1
ATOM 616 O O . ASN A 1 80 ? 22.650 6.938 -4.361 1.00 83.75 80 ASN A O 1
ATOM 620 N N . ASN A 1 81 ? 20.511 6.919 -3.674 1.00 87.31 81 ASN A N 1
ATOM 621 C CA . ASN A 1 81 ? 20.702 5.985 -2.559 1.00 87.31 81 ASN A CA 1
ATOM 622 C C . ASN A 1 81 ? 20.050 4.609 -2.793 1.00 87.31 81 ASN A C 1
ATOM 624 O O . ASN A 1 81 ? 20.115 3.754 -1.909 1.00 87.31 81 ASN A O 1
ATOM 628 N N . GLY A 1 82 ? 19.395 4.386 -3.938 1.00 86.12 82 GLY A N 1
ATOM 629 C CA . GLY A 1 82 ? 18.643 3.154 -4.205 1.00 86.12 82 GLY A CA 1
ATOM 630 C C . GLY A 1 82 ? 17.351 3.008 -3.385 1.00 86.12 82 GLY A C 1
ATOM 631 O O . GLY A 1 82 ? 16.772 1.921 -3.304 1.00 86.12 82 GLY A O 1
ATOM 632 N N . ASP A 1 83 ? 16.891 4.077 -2.735 1.00 89.88 83 ASP A N 1
ATOM 633 C CA . ASP A 1 83 ? 15.668 4.056 -1.936 1.00 89.88 83 ASP A CA 1
ATOM 634 C C . ASP A 1 83 ? 14.417 3.966 -2.813 1.00 89.88 83 ASP A C 1
ATOM 636 O O . ASP A 1 83 ? 13.433 3.336 -2.413 1.00 89.88 83 ASP A O 1
ATOM 640 N N . ALA A 1 84 ? 14.445 4.565 -4.005 1.00 90.56 84 ALA A N 1
ATOM 641 C CA . ALA A 1 84 ? 13.307 4.565 -4.910 1.00 90.56 84 ALA A CA 1
ATOM 642 C C . ALA A 1 84 ? 13.067 3.162 -5.479 1.00 90.56 84 ALA A C 1
ATOM 644 O O . ALA A 1 84 ? 11.937 2.670 -5.415 1.00 90.56 84 ALA A O 1
ATOM 645 N N . ILE A 1 85 ? 14.125 2.479 -5.939 1.00 90.62 85 ILE A N 1
ATOM 646 C CA . ILE A 1 85 ? 14.022 1.086 -6.398 1.00 90.62 85 ILE A CA 1
ATOM 647 C C . ILE A 1 85 ? 13.617 0.138 -5.265 1.00 90.62 85 ILE A C 1
ATOM 649 O O . ILE A 1 85 ? 12.771 -0.733 -5.462 1.00 90.62 85 ILE A O 1
ATOM 653 N N . ARG A 1 86 ? 14.141 0.337 -4.049 1.00 89.19 86 ARG A N 1
ATOM 654 C CA . ARG A 1 86 ? 13.750 -0.466 -2.884 1.00 89.19 86 ARG A CA 1
ATOM 655 C C . ARG A 1 86 ? 12.262 -0.310 -2.567 1.00 89.19 86 ARG A C 1
ATOM 657 O O . ARG A 1 86 ? 11.582 -1.315 -2.385 1.00 89.19 86 ARG A O 1
ATOM 664 N N . ARG A 1 87 ? 11.748 0.925 -2.522 1.00 88.44 87 ARG A N 1
ATOM 665 C CA . ARG A 1 87 ? 10.315 1.190 -2.292 1.00 88.44 87 ARG A CA 1
ATOM 666 C C . ARG A 1 87 ? 9.451 0.609 -3.403 1.00 88.44 87 ARG A C 1
ATOM 668 O O . ARG A 1 87 ? 8.464 -0.037 -3.094 1.00 88.44 87 ARG A O 1
ATOM 675 N N . ALA A 1 88 ? 9.859 0.751 -4.664 1.00 90.25 88 ALA A N 1
ATOM 676 C CA . ALA A 1 88 ? 9.157 0.144 -5.791 1.00 90.25 88 ALA A CA 1
ATOM 677 C C . ALA A 1 88 ? 9.014 -1.381 -5.616 1.00 90.25 88 ALA A C 1
ATOM 679 O O . ALA A 1 88 ? 7.923 -1.924 -5.758 1.00 90.25 88 ALA A O 1
ATOM 680 N N . LEU A 1 89 ? 10.083 -2.080 -5.232 1.00 87.62 89 LEU A N 1
ATOM 681 C CA . LEU A 1 89 ? 10.025 -3.526 -4.989 1.00 87.62 89 LEU A CA 1
ATOM 682 C C . LEU A 1 89 ? 9.117 -3.906 -3.805 1.00 87.62 89 LEU A C 1
ATOM 684 O O . LEU A 1 89 ? 8.440 -4.933 -3.866 1.00 87.62 89 LEU A O 1
ATOM 688 N N . CYS A 1 90 ? 9.075 -3.088 -2.748 1.00 84.75 90 CYS A N 1
ATOM 689 C CA . CYS A 1 90 ? 8.132 -3.274 -1.641 1.00 84.75 90 CYS A CA 1
ATOM 690 C C . CYS A 1 90 ? 6.682 -3.069 -2.102 1.00 84.75 90 CYS A C 1
ATOM 692 O O . CYS A 1 90 ? 5.835 -3.930 -1.878 1.00 84.75 90 CYS A O 1
ATOM 694 N N . ASP A 1 91 ? 6.417 -1.971 -2.803 1.00 86.00 91 ASP A N 1
ATOM 695 C CA . ASP A 1 91 ? 5.089 -1.592 -3.284 1.00 86.00 91 ASP A CA 1
ATOM 696 C C . ASP A 1 91 ? 4.533 -2.613 -4.280 1.00 86.00 91 ASP A C 1
ATOM 698 O O . ASP A 1 91 ? 3.351 -2.934 -4.241 1.00 86.00 91 ASP A O 1
ATOM 702 N N . ALA A 1 92 ? 5.386 -3.203 -5.124 1.00 86.31 92 ALA A N 1
ATOM 703 C CA . ALA A 1 92 ? 4.985 -4.264 -6.049 1.00 86.31 92 ALA A CA 1
ATOM 704 C C . ALA A 1 92 ? 4.382 -5.490 -5.339 1.00 86.31 92 ALA A C 1
ATOM 706 O O . ALA A 1 92 ? 3.554 -6.187 -5.919 1.00 86.31 92 ALA A O 1
ATOM 707 N N . ASN A 1 93 ? 4.772 -5.747 -4.089 1.00 79.56 93 ASN A N 1
ATOM 708 C CA . ASN A 1 93 ? 4.217 -6.827 -3.273 1.00 79.56 93 ASN A CA 1
ATOM 709 C C . ASN A 1 93 ? 3.163 -6.337 -2.264 1.00 79.56 93 ASN A C 1
ATOM 711 O O . ASN A 1 93 ? 2.563 -7.147 -1.567 1.00 79.56 93 ASN A O 1
ATOM 715 N N . CYS A 1 94 ? 2.872 -5.035 -2.226 1.00 80.00 94 CYS A N 1
ATOM 716 C CA . CYS A 1 94 ? 1.816 -4.462 -1.401 1.00 80.00 94 CYS A CA 1
ATOM 717 C C . CYS A 1 94 ? 0.503 -4.411 -2.195 1.00 80.00 94 CYS A C 1
ATOM 719 O O . CYS A 1 94 ? 0.219 -3.450 -2.909 1.00 80.00 94 CYS A O 1
ATOM 721 N N . PHE A 1 95 ? -0.308 -5.465 -2.103 1.00 76.94 95 PHE A N 1
ATOM 722 C CA . PHE A 1 95 ? -1.606 -5.543 -2.775 1.00 76.94 95 PHE A CA 1
ATOM 723 C C . PHE A 1 95 ? -2.626 -6.326 -1.944 1.00 76.94 95 PHE A C 1
ATOM 725 O O . PHE A 1 95 ? -2.271 -7.173 -1.126 1.00 76.94 95 PHE A O 1
ATOM 732 N N . CYS A 1 96 ? -3.911 -6.053 -2.172 1.00 72.50 96 CYS A N 1
ATOM 733 C CA . CYS A 1 96 ? -4.996 -6.829 -1.578 1.00 72.50 96 CYS A CA 1
ATOM 734 C C . CYS A 1 96 ? -5.293 -8.101 -2.377 1.00 72.50 96 CYS A C 1
ATOM 736 O O . CYS A 1 96 ? -5.100 -8.152 -3.594 1.00 72.50 96 CYS A O 1
ATOM 738 N N . ARG A 1 97 ? -5.814 -9.120 -1.682 1.00 70.12 97 ARG A N 1
ATOM 739 C CA . ARG A 1 97 ? -6.372 -10.321 -2.316 1.00 70.12 97 ARG A CA 1
ATOM 740 C C . ARG A 1 97 ? -7.545 -9.950 -3.231 1.00 70.12 97 ARG A C 1
ATOM 742 O O . ARG A 1 97 ? -8.212 -8.937 -3.023 1.00 70.12 97 ARG A O 1
ATOM 749 N N . LEU A 1 98 ? -7.821 -10.801 -4.219 1.00 70.00 98 LEU A N 1
ATOM 750 C CA . LEU A 1 98 ? -9.003 -10.654 -5.069 1.00 70.00 98 LEU A CA 1
ATOM 751 C C . LEU A 1 98 ? -10.272 -10.595 -4.205 1.00 70.00 98 LEU A C 1
ATOM 753 O O . LEU A 1 98 ? -10.425 -11.372 -3.266 1.00 70.00 98 LEU A O 1
ATOM 757 N N . GLY A 1 99 ? -11.161 -9.651 -4.515 1.00 67.12 99 GLY A N 1
ATOM 758 C CA . GLY A 1 99 ? -12.398 -9.423 -3.760 1.00 67.12 99 GLY A CA 1
ATOM 759 C C . GLY A 1 99 ? -12.258 -8.516 -2.532 1.00 67.12 99 GLY A C 1
ATOM 760 O O . GLY A 1 99 ? -13.269 -8.225 -1.900 1.00 67.12 99 GLY A O 1
ATOM 761 N N . TYR A 1 100 ? -11.050 -8.042 -2.210 1.00 70.25 100 TYR A N 1
ATOM 762 C CA . TYR A 1 100 ? -10.832 -7.034 -1.173 1.00 70.25 100 TYR A CA 1
ATOM 763 C C . TYR A 1 100 ? -10.518 -5.682 -1.804 1.00 70.25 100 TYR A C 1
ATOM 765 O O . TYR A 1 100 ? -9.531 -5.533 -2.528 1.00 70.25 100 TYR A O 1
ATOM 773 N N . ASP A 1 101 ? -11.333 -4.685 -1.475 1.00 70.81 101 ASP A N 1
ATOM 774 C CA . ASP A 1 101 ? -11.065 -3.299 -1.829 1.00 70.81 101 ASP A CA 1
ATOM 775 C C . ASP A 1 101 ? -10.228 -2.633 -0.739 1.00 70.81 101 ASP A C 1
ATOM 777 O O . ASP A 1 101 ? -10.541 -2.696 0.452 1.00 70.81 101 ASP A O 1
ATOM 781 N N . THR A 1 102 ? -9.143 -1.983 -1.153 1.00 72.00 102 THR A N 1
ATOM 782 C CA . THR A 1 102 ? -8.355 -1.147 -0.249 1.00 72.00 102 THR A CA 1
ATOM 783 C C . THR A 1 102 ? -9.147 0.105 0.092 1.00 72.00 102 THR A C 1
ATOM 785 O O . THR A 1 102 ? -9.859 0.654 -0.751 1.00 72.00 102 THR A O 1
ATOM 788 N N . PHE A 1 103 ? -8.991 0.594 1.318 1.00 67.50 103 PHE A N 1
ATOM 789 C CA . PHE A 1 103 ? -9.671 1.818 1.722 1.00 67.50 103 PHE A CA 1
ATOM 790 C C . PHE A 1 103 ? -9.029 3.062 1.088 1.00 67.50 103 PHE A C 1
ATOM 792 O O . PHE A 1 103 ? -9.720 3.910 0.522 1.00 67.50 103 PHE A O 1
ATOM 799 N N . GLY A 1 104 ? -7.699 3.142 1.158 1.00 71.81 104 GLY A N 1
ATOM 800 C CA . GLY A 1 104 ? -6.880 4.139 0.479 1.00 71.81 104 GLY A CA 1
ATOM 801 C C . GLY A 1 104 ? -6.024 3.495 -0.606 1.00 71.81 104 GLY A C 1
ATOM 802 O O . GLY A 1 104 ? -5.712 2.298 -0.540 1.00 71.81 104 GLY A O 1
ATOM 803 N N . LYS A 1 105 ? -5.660 4.279 -1.622 1.00 80.88 105 LYS A N 1
ATOM 804 C CA . LYS A 1 105 ? -4.662 3.891 -2.621 1.00 80.88 105 LYS A CA 1
ATOM 805 C C . LYS A 1 105 ? -3.643 4.998 -2.790 1.00 80.88 105 LYS A C 1
ATOM 807 O O . LYS A 1 105 ? -4.012 6.168 -2.865 1.00 80.88 105 LYS A O 1
ATOM 812 N N . ASP A 1 106 ? -2.378 4.619 -2.872 1.00 81.88 106 ASP A N 1
ATOM 813 C CA . ASP A 1 106 ? -1.310 5.526 -3.252 1.00 81.88 106 ASP A CA 1
ATOM 814 C C . ASP A 1 106 ? -1.561 5.997 -4.695 1.00 81.88 106 ASP A C 1
ATOM 816 O O . ASP A 1 106 ? -1.763 5.162 -5.581 1.00 81.88 106 ASP A O 1
ATOM 820 N N . PRO A 1 107 ? -1.579 7.310 -4.970 1.00 81.56 107 PRO A N 1
ATOM 821 C CA . PRO A 1 107 ? -1.909 7.814 -6.299 1.00 81.56 107 PRO A CA 1
ATOM 822 C C . PRO A 1 107 ? -0.838 7.491 -7.348 1.00 81.56 107 PRO A C 1
ATOM 824 O O . PRO A 1 107 ? -1.132 7.551 -8.540 1.00 81.56 107 PRO A O 1
ATOM 827 N N . LEU A 1 108 ? 0.392 7.169 -6.931 1.00 83.75 108 LEU A N 1
ATOM 828 C CA . LEU A 1 108 ? 1.501 6.891 -7.835 1.00 83.75 108 LEU A CA 1
ATOM 829 C C . LEU A 1 108 ? 1.479 5.429 -8.304 1.00 83.75 108 LEU A C 1
ATOM 831 O O . LEU A 1 108 ? 1.581 5.179 -9.501 1.00 83.75 108 LEU A O 1
ATOM 835 N N . ARG A 1 109 ? 1.330 4.471 -7.380 1.00 85.62 109 ARG A N 1
ATOM 836 C CA . ARG A 1 109 ? 1.442 3.020 -7.645 1.00 85.62 109 ARG A CA 1
ATOM 837 C C . ARG A 1 109 ? 0.156 2.233 -7.416 1.00 85.62 109 ARG A C 1
ATOM 839 O O . ARG A 1 109 ? 0.137 1.025 -7.638 1.00 85.62 109 ARG A O 1
ATOM 846 N N . ASN A 1 110 ? -0.921 2.899 -7.000 1.00 80.38 110 ASN A N 1
ATOM 847 C CA . ASN A 1 110 ? -2.223 2.292 -6.719 1.00 80.38 110 ASN A CA 1
ATOM 848 C C . ASN A 1 110 ? -2.165 1.197 -5.634 1.00 80.38 110 ASN A C 1
ATOM 850 O O . ASN A 1 110 ? -2.998 0.287 -5.615 1.00 80.38 110 ASN A O 1
ATOM 854 N N . THR A 1 111 ? -1.169 1.268 -4.746 1.00 81.94 111 THR A N 1
ATOM 855 C CA . THR A 1 111 ? -0.982 0.328 -3.638 1.00 81.94 111 THR A CA 1
ATOM 856 C C . THR A 1 111 ? -1.877 0.692 -2.458 1.00 81.94 111 THR A C 1
ATOM 858 O O . THR A 1 111 ? -2.184 1.869 -2.279 1.00 81.94 111 THR A O 1
ATOM 861 N N . PRO A 1 112 ? -2.314 -0.283 -1.640 1.00 77.06 112 PRO A N 1
ATOM 862 C CA . PRO A 1 112 ? -3.079 -0.007 -0.432 1.00 77.06 112 PRO A CA 1
ATOM 863 C C . PRO A 1 112 ? -2.360 1.015 0.460 1.00 77.06 112 PRO A C 1
ATOM 865 O O . PRO A 1 112 ? -1.203 0.814 0.828 1.00 77.06 112 PRO A O 1
ATOM 868 N N . THR A 1 113 ? -3.056 2.083 0.847 1.00 72.25 113 THR A N 1
ATOM 869 C CA . THR A 1 113 ? -2.589 3.023 1.876 1.00 72.25 113 THR A CA 1
ATOM 870 C C . THR A 1 113 ? -3.504 2.983 3.090 1.00 72.25 113 THR A C 1
ATOM 872 O O . THR A 1 113 ? -4.684 2.639 3.000 1.00 72.25 113 THR A O 1
ATOM 875 N N . ALA A 1 114 ? -2.961 3.369 4.244 1.00 61.06 114 ALA A N 1
ATOM 876 C CA . ALA A 1 114 ? -3.705 3.477 5.499 1.00 61.06 114 ALA A CA 1
ATOM 877 C C . ALA A 1 114 ? -4.597 4.738 5.573 1.00 61.06 114 ALA A C 1
ATOM 879 O O . ALA A 1 114 ? -5.039 5.124 6.656 1.00 61.06 114 ALA A O 1
ATOM 880 N N . GLU A 1 115 ? -4.841 5.420 4.451 1.00 59.19 115 GLU A N 1
ATOM 881 C CA . GLU A 1 115 ? -5.554 6.695 4.434 1.00 59.19 115 GLU A CA 1
ATOM 882 C C . GLU A 1 115 ? -7.064 6.490 4.299 1.00 59.19 115 GLU A C 1
ATOM 884 O O . GLU A 1 115 ? -7.559 5.998 3.286 1.00 59.19 115 GLU A O 1
ATOM 889 N N . PHE A 1 116 ? -7.809 6.906 5.326 1.00 62.38 116 PHE A N 1
ATOM 890 C CA . PHE A 1 116 ? -9.267 6.942 5.288 1.00 62.38 116 PHE A CA 1
ATOM 891 C C . PHE A 1 116 ? -9.768 8.273 4.719 1.00 62.38 116 PHE A C 1
ATOM 893 O O . PHE A 1 116 ? -9.615 9.321 5.346 1.00 62.38 116 PHE A O 1
ATOM 900 N N . ASN A 1 117 ? -10.390 8.232 3.537 1.00 58.00 117 ASN A N 1
ATOM 901 C CA . ASN A 1 117 ? -11.008 9.398 2.917 1.00 58.00 117 ASN A CA 1
ATOM 902 C C . ASN A 1 117 ? -12.181 9.925 3.771 1.00 58.00 117 ASN A C 1
ATOM 904 O O . ASN A 1 117 ? -13.097 9.200 4.169 1.00 58.00 117 ASN A O 1
ATOM 908 N N . SER A 1 118 ? -12.075 11.202 4.120 1.00 59.00 118 SER A N 1
ATOM 909 C CA . SER A 1 118 ? -12.711 11.851 5.259 1.00 59.00 118 SER A CA 1
ATOM 910 C C . SER A 1 118 ? -14.170 12.212 4.983 1.00 59.00 118 SER A C 1
ATOM 912 O O . SER A 1 118 ? -14.459 13.167 4.262 1.00 59.00 118 SER A O 1
ATOM 914 N N . GLY A 1 119 ? -15.101 11.495 5.609 1.00 61.97 119 GLY A N 1
ATOM 915 C CA . GLY A 1 119 ? -16.506 11.915 5.643 1.00 61.97 119 GLY A CA 1
ATOM 916 C C . GLY A 1 119 ? -17.381 11.132 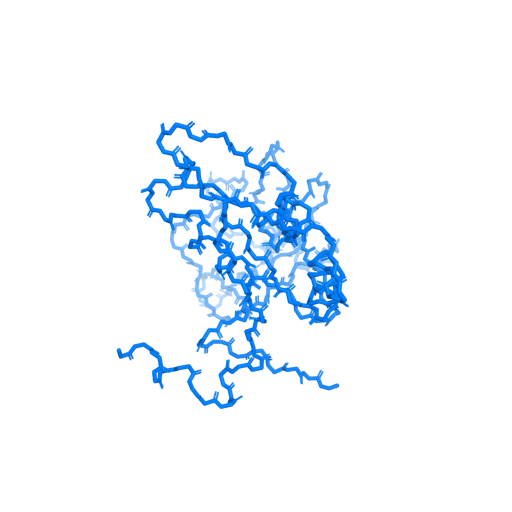6.614 1.00 61.97 119 GLY A C 1
ATOM 917 O O . GLY A 1 119 ? -18.299 11.698 7.202 1.00 61.97 119 GLY A O 1
ATOM 918 N N . SER A 1 120 ? -17.080 9.853 6.835 1.00 75.44 120 SER A N 1
ATOM 919 C CA . SER A 1 120 ? -17.903 8.960 7.654 1.00 75.44 120 SER A CA 1
ATOM 920 C C . SER A 1 120 ? -17.122 8.349 8.810 1.00 75.44 120 SER A C 1
ATOM 922 O O . SER A 1 120 ? -15.963 7.968 8.663 1.00 75.44 120 SER A O 1
ATOM 924 N N . SER A 1 121 ? -17.781 8.226 9.961 1.00 84.81 121 SER A N 1
ATOM 925 C CA . SER A 1 121 ? -17.281 7.428 11.078 1.00 84.81 121 SER A CA 1
ATOM 926 C C . SER A 1 121 ? -17.388 5.940 10.774 1.00 84.81 121 SER A C 1
ATOM 928 O O . SER A 1 121 ? -18.373 5.498 10.184 1.00 84.81 121 SER A O 1
ATOM 930 N N . PHE A 1 122 ? -16.408 5.171 11.230 1.00 87.25 122 PHE A N 1
ATOM 931 C CA . PHE A 1 122 ? -16.369 3.724 11.048 1.00 87.25 122 PHE A CA 1
ATOM 932 C C . PHE A 1 122 ? -15.839 3.028 12.300 1.00 87.25 122 PHE A C 1
ATOM 934 O O . PHE A 1 122 ? -15.079 3.608 13.080 1.00 87.25 122 PHE A O 1
ATOM 941 N N . TRP A 1 123 ? -16.265 1.786 12.496 1.00 90.94 123 TRP A N 1
ATOM 942 C CA . TRP A 1 123 ? -15.761 0.904 13.537 1.00 90.94 123 TRP A CA 1
ATOM 943 C C . TRP A 1 123 ? -14.331 0.477 13.241 1.00 90.94 123 TRP A C 1
ATOM 945 O O . TRP A 1 123 ? -14.022 0.122 12.105 1.00 90.94 123 TRP A O 1
ATOM 955 N N . ILE A 1 124 ? -13.508 0.438 14.286 1.00 90.12 124 ILE A N 1
ATOM 956 C CA . ILE A 1 124 ? -12.222 -0.263 14.286 1.00 90.12 124 ILE A CA 1
ATOM 957 C C . ILE A 1 124 ? -12.295 -1.446 15.250 1.00 90.12 124 ILE A C 1
ATOM 959 O O . ILE A 1 124 ? -13.159 -1.492 16.124 1.00 90.12 124 ILE A O 1
ATOM 963 N N . GLY A 1 125 ? -11.372 -2.397 15.123 1.00 91.50 125 GLY A N 1
ATOM 964 C CA . GLY A 1 125 ? -11.343 -3.608 15.947 1.00 91.50 125 GLY A CA 1
ATOM 965 C C . GLY A 1 125 ? -10.978 -3.399 17.423 1.00 91.50 125 GLY A C 1
ATOM 966 O O . GLY A 1 125 ? -10.629 -4.372 18.072 1.00 91.50 125 GLY A O 1
ATOM 967 N N . LEU A 1 126 ? -11.000 -2.176 17.958 1.00 91.94 126 LEU A N 1
ATOM 968 C CA . LEU A 1 126 ? -10.599 -1.883 19.335 1.00 91.94 126 LEU A CA 1
ATOM 969 C C . LEU A 1 126 ? -11.816 -1.896 20.270 1.00 91.94 126 LEU A C 1
ATOM 971 O O . LEU A 1 126 ? -12.804 -1.195 20.030 1.00 91.94 126 LEU A O 1
ATOM 975 N N . LYS A 1 127 ? -11.728 -2.660 21.361 1.00 92.62 127 LYS A N 1
ATOM 976 C CA . LYS A 1 127 ? -12.797 -2.791 22.358 1.00 92.62 127 LYS A CA 1
ATOM 977 C C . LYS A 1 127 ? -12.233 -2.810 23.777 1.00 92.62 127 LYS A C 1
ATOM 979 O O . LYS A 1 127 ? -11.144 -3.319 24.017 1.00 92.62 127 LYS A O 1
ATOM 984 N N . TRP A 1 128 ? -12.976 -2.251 24.725 1.00 91.75 128 TRP A N 1
ATOM 985 C CA . TRP A 1 128 ? -12.685 -2.364 26.146 1.00 91.75 128 TRP A CA 1
ATOM 986 C C . TRP A 1 128 ? -12.997 -3.770 26.662 1.00 91.75 128 TRP A C 1
ATOM 988 O O . TRP A 1 128 ? -14.130 -4.249 26.558 1.00 91.75 128 TRP A O 1
ATOM 998 N N . GLU A 1 129 ? -11.996 -4.410 27.261 1.00 90.75 129 GLU A N 1
ATOM 999 C CA . GLU A 1 129 ? -12.141 -5.691 27.940 1.00 90.75 129 GLU A CA 1
ATOM 1000 C C . GLU A 1 129 ? -12.342 -5.467 29.444 1.00 90.75 129 GLU A C 1
ATOM 1002 O O . GLU A 1 129 ? -11.446 -5.014 30.165 1.00 90.75 129 GLU A O 1
ATOM 1007 N N . GLN A 1 130 ? -13.540 -5.801 29.931 1.00 87.56 130 GLN A N 1
ATOM 1008 C CA . GLN A 1 130 ? -13.969 -5.509 31.300 1.00 87.56 130 GLN A CA 1
ATOM 1009 C C . GLN A 1 130 ? -13.144 -6.263 32.344 1.00 87.56 130 GLN A C 1
ATOM 1011 O O . GLN A 1 130 ? -12.887 -5.721 33.419 1.00 87.56 130 GLN A O 1
ATOM 1016 N N . ILE A 1 131 ? -12.706 -7.490 32.046 1.00 87.12 131 ILE A N 1
ATOM 1017 C CA . ILE A 1 131 ? -11.927 -8.292 32.998 1.00 87.12 131 ILE A CA 1
ATOM 1018 C C . ILE A 1 131 ? -10.499 -7.750 33.112 1.00 87.12 131 ILE A C 1
ATOM 1020 O O . ILE A 1 131 ? -9.963 -7.638 34.214 1.00 87.12 131 ILE A O 1
ATOM 1024 N N . LYS A 1 132 ? -9.888 -7.396 31.977 1.00 87.38 132 LYS A N 1
ATOM 1025 C CA . LYS A 1 132 ? -8.505 -6.899 31.916 1.00 87.38 132 LYS A CA 1
ATOM 1026 C C . LYS A 1 132 ? -8.389 -5.417 32.286 1.00 87.38 132 LYS A C 1
ATOM 1028 O O . LYS A 1 132 ? -7.285 -4.966 32.575 1.00 87.38 132 LYS A O 1
ATOM 1033 N N . GLN A 1 133 ? -9.509 -4.686 32.308 1.00 88.06 133 GLN A N 1
ATOM 1034 C CA . GLN A 1 133 ? -9.551 -3.233 32.511 1.00 88.06 133 GLN A CA 1
ATOM 1035 C C . GLN A 1 133 ? -8.629 -2.508 31.513 1.00 88.06 133 GLN A C 1
ATOM 1037 O O . GLN A 1 133 ? -7.861 -1.616 31.877 1.00 88.06 133 GLN A O 1
ATOM 1042 N N . SER A 1 134 ? -8.673 -2.939 30.249 1.00 88.94 134 SER A N 1
ATOM 1043 C CA . SER A 1 134 ? -7.817 -2.425 29.179 1.00 88.94 134 SER A CA 1
ATOM 1044 C C . SER A 1 134 ? -8.489 -2.539 27.815 1.00 88.94 134 SER A C 1
ATOM 1046 O O . SER A 1 134 ? -9.321 -3.420 27.603 1.00 88.94 134 SER A O 1
ATOM 1048 N N . TYR A 1 135 ? -8.071 -1.705 26.862 1.00 90.00 135 TYR A N 1
ATOM 1049 C CA . TYR A 1 135 ? -8.434 -1.886 25.457 1.00 90.00 135 TYR A CA 1
ATOM 1050 C C . TYR A 1 135 ? -7.624 -3.014 24.805 1.00 90.00 135 TYR A C 1
ATOM 1052 O O . TYR A 1 135 ? -6.410 -3.119 25.001 1.00 90.00 135 TYR A O 1
ATOM 1060 N N . GLU A 1 136 ? -8.308 -3.817 23.999 1.00 92.44 136 GLU A N 1
ATOM 1061 C CA . GLU A 1 136 ? -7.774 -4.953 23.252 1.00 92.44 136 GLU A CA 1
ATOM 1062 C C . GLU A 1 136 ? -8.284 -4.899 21.809 1.00 92.44 136 GLU A C 1
ATOM 1064 O O . GLU A 1 136 ? -9.424 -4.496 21.548 1.00 92.44 136 GLU A O 1
ATOM 1069 N N . TRP A 1 137 ? -7.412 -5.254 20.871 1.00 91.88 137 TRP A N 1
ATOM 1070 C CA . TRP A 1 137 ? -7.753 -5.365 19.460 1.00 91.88 137 TRP A CA 1
ATOM 1071 C C . TRP A 1 137 ? -8.482 -6.683 19.177 1.00 91.88 137 TRP A C 1
ATOM 1073 O O . TRP A 1 137 ? -8.369 -7.655 19.920 1.00 91.88 137 TRP A O 1
ATOM 1083 N N . ALA A 1 138 ? -9.226 -6.740 18.076 1.00 90.56 138 ALA A N 1
ATOM 1084 C CA . ALA A 1 138 ? -10.024 -7.902 17.692 1.00 90.56 138 ALA A CA 1
ATOM 1085 C C . ALA A 1 138 ? -9.184 -9.167 17.421 1.00 90.56 138 ALA A C 1
ATOM 1087 O O . ALA A 1 138 ? -9.727 -10.270 17.445 1.00 90.56 138 ALA A O 1
ATOM 1088 N N . ASP A 1 139 ? -7.878 -9.017 17.188 1.00 85.19 139 ASP A N 1
ATOM 1089 C CA . ASP A 1 139 ? -6.906 -10.107 17.056 1.00 85.19 139 ASP A CA 1
ATOM 1090 C C . ASP A 1 139 ? -6.346 -10.602 18.410 1.00 85.19 139 ASP A C 1
ATOM 1092 O O . ASP A 1 139 ? -5.559 -11.548 18.452 1.00 85.19 139 ASP A O 1
ATOM 1096 N N . GLY A 1 140 ? -6.756 -9.983 19.521 1.00 88.81 140 GLY A N 1
ATOM 1097 C CA . GLY A 1 140 ? -6.304 -10.278 20.882 1.00 88.81 140 GLY A CA 1
ATOM 1098 C C . GLY A 1 140 ? -5.036 -9.531 21.308 1.00 88.81 140 GLY A C 1
ATOM 1099 O O . GLY A 1 140 ? -4.544 -9.724 22.424 1.00 88.81 140 GLY A O 1
ATOM 1100 N N . SER A 1 141 ? -4.471 -8.684 20.445 1.00 90.12 141 SER A N 1
ATOM 1101 C CA . SER A 1 141 ? -3.297 -7.890 20.793 1.00 90.12 141 SER A CA 1
ATOM 1102 C C . SER A 1 141 ? -3.664 -6.733 21.733 1.00 90.12 141 SER A C 1
ATOM 1104 O O . SER A 1 141 ? -4.730 -6.117 21.650 1.00 90.12 141 SER A O 1
ATOM 1106 N N . ALA A 1 142 ? -2.774 -6.437 22.682 1.00 90.25 142 ALA A N 1
ATOM 1107 C CA . ALA A 1 142 ? -2.978 -5.343 23.625 1.00 90.25 142 ALA A CA 1
ATOM 1108 C C . ALA A 1 142 ? -2.728 -3.987 22.952 1.00 90.25 142 ALA A C 1
ATOM 1110 O O . ALA A 1 142 ? -1.812 -3.843 22.139 1.00 90.25 142 ALA A O 1
ATOM 1111 N N . LEU A 1 143 ? -3.494 -2.965 23.343 1.00 88.44 143 LEU A N 1
ATOM 1112 C CA . LEU A 1 143 ? -3.263 -1.612 22.851 1.00 88.44 143 LEU A CA 1
ATOM 1113 C C . LEU A 1 143 ? -1.880 -1.095 23.294 1.00 88.44 143 LEU A C 1
ATOM 1115 O O . LEU A 1 143 ? -1.587 -1.007 24.488 1.00 88.44 143 LEU A O 1
ATOM 1119 N N . ALA A 1 144 ? -1.040 -0.710 22.330 1.00 85.56 144 ALA A N 1
ATOM 1120 C CA . ALA A 1 144 ? 0.273 -0.130 22.598 1.00 85.56 144 ALA A CA 1
ATOM 1121 C C . ALA A 1 144 ? 0.160 1.201 23.363 1.00 85.56 144 ALA A C 1
ATOM 1123 O O . ALA A 1 144 ? -0.784 1.963 23.168 1.00 85.56 144 ALA A O 1
ATOM 1124 N N . SER A 1 145 ? 1.145 1.522 24.207 1.00 78.81 145 SER A N 1
ATOM 1125 C CA . SER A 1 145 ? 1.155 2.749 25.025 1.00 78.81 145 SER A CA 1
ATOM 1126 C C . SER A 1 145 ? 1.456 4.035 24.241 1.00 78.81 145 SER A C 1
ATOM 1128 O O . SER A 1 145 ? 1.346 5.132 24.787 1.00 78.81 145 SER A O 1
ATOM 1130 N N . THR A 1 146 ? 1.837 3.920 22.969 1.00 79.12 146 THR A N 1
ATOM 1131 C CA . THR A 1 146 ? 2.217 5.033 22.090 1.00 79.12 146 THR A CA 1
ATOM 1132 C C . THR A 1 146 ? 1.238 5.184 20.930 1.00 79.12 146 THR A C 1
ATOM 1134 O O . THR A 1 146 ? 0.656 4.198 20.493 1.00 79.12 146 THR A O 1
ATOM 1137 N N . ALA A 1 147 ? 1.119 6.402 20.389 1.00 71.38 147 ALA A N 1
ATOM 1138 C CA . ALA A 1 147 ? 0.330 6.702 19.186 1.00 71.38 147 ALA A CA 1
ATOM 1139 C C . ALA A 1 147 ? -1.159 6.312 19.292 1.00 71.38 147 ALA A C 1
ATOM 1141 O O . ALA A 1 147 ? -1.709 5.658 18.414 1.00 71.38 147 ALA A O 1
ATOM 1142 N N . GLN A 1 148 ? -1.812 6.748 20.370 1.00 83.50 148 GLN A N 1
ATOM 1143 C CA . GLN A 1 148 ? -3.250 6.583 20.584 1.00 83.50 148 GLN A CA 1
ATOM 1144 C C . GLN A 1 148 ? -3.977 7.910 20.283 1.00 83.50 148 GLN A C 1
ATOM 1146 O O . GLN A 1 148 ? -4.033 8.781 21.159 1.00 83.50 148 GLN A O 1
ATOM 1151 N N . PRO A 1 149 ? -4.492 8.128 19.059 1.00 87.44 149 PRO A N 1
ATOM 1152 C CA . PRO A 1 149 ? -5.052 9.408 18.631 1.00 87.44 149 PRO A CA 1
ATOM 1153 C C . PRO A 1 149 ? -6.473 9.620 19.177 1.00 87.44 149 PRO A C 1
ATOM 1155 O O . PRO A 1 149 ? -7.415 9.785 18.415 1.00 87.44 149 PRO A O 1
ATOM 1158 N N . TRP A 1 150 ? -6.674 9.590 20.493 1.00 87.81 150 TRP A N 1
ATOM 1159 C CA . TRP A 1 150 ? -7.991 9.822 21.096 1.00 87.81 150 TRP A CA 1
ATOM 1160 C C . TRP A 1 150 ? -8.488 11.253 20.838 1.00 87.81 150 TRP A C 1
ATOM 1162 O O . TRP A 1 150 ? -7.748 12.217 21.027 1.00 87.81 150 TRP A O 1
ATOM 1172 N N . ALA A 1 151 ? -9.765 11.400 20.473 1.00 83.75 151 ALA A N 1
ATOM 1173 C CA . ALA A 1 151 ? -10.402 12.690 20.184 1.00 83.75 151 ALA A CA 1
ATOM 1174 C C . ALA A 1 151 ? -10.399 13.645 21.391 1.00 83.75 151 ALA A C 1
ATOM 1176 O O . ALA A 1 151 ? -10.383 14.866 21.236 1.00 83.75 151 ALA A O 1
ATOM 1177 N N . SER A 1 152 ? -10.416 13.078 22.597 1.00 73.56 152 SER A N 1
ATOM 1178 C CA . SER A 1 152 ? -10.282 13.785 23.865 1.00 73.56 152 SER A CA 1
ATOM 1179 C C . SER A 1 152 ? -9.349 13.004 24.782 1.00 73.56 152 SER A C 1
ATOM 1181 O O . SER A 1 152 ? -9.616 11.843 25.096 1.00 73.56 152 SER A O 1
ATOM 1183 N N . SER A 1 153 ? -8.277 13.652 25.237 1.00 61.84 153 SER A N 1
ATOM 1184 C CA . SER A 1 153 ? -7.413 13.132 26.295 1.00 61.84 153 SER A CA 1
ATOM 1185 C C . SER A 1 153 ? -7.726 13.841 27.622 1.00 61.84 153 SER A C 1
ATOM 1187 O O . SER A 1 153 ? -7.795 15.073 27.627 1.00 61.84 153 SER A O 1
ATOM 1189 N N . PRO A 1 154 ? -7.906 13.115 28.742 1.00 55.28 154 PRO A N 1
ATOM 1190 C CA . PRO A 1 154 ? -7.890 11.660 28.856 1.00 55.28 154 PRO A CA 1
ATOM 1191 C C . PRO A 1 154 ? -9.298 11.086 28.626 1.00 55.28 154 PRO A C 1
ATOM 1193 O O . PRO A 1 154 ? -10.267 11.586 29.190 1.00 55.28 154 PRO A O 1
ATOM 1196 N N . SER A 1 155 ? -9.441 9.990 27.882 1.00 55.50 155 SER A N 1
ATOM 1197 C CA . SER A 1 155 ? -10.647 9.156 28.001 1.00 55.50 155 SER A CA 1
ATOM 1198 C C . SER A 1 155 ? -10.220 7.698 28.223 1.00 55.50 155 SER A C 1
ATOM 1200 O O . SER A 1 155 ? -9.948 6.996 27.251 1.00 55.50 155 SER A O 1
ATOM 1202 N N . PRO A 1 156 ? -10.074 7.253 29.490 1.00 66.44 156 PRO A N 1
ATOM 1203 C CA . PRO A 1 156 ? -9.529 5.932 29.821 1.00 66.44 156 PRO A CA 1
ATOM 1204 C C . PRO A 1 156 ? -10.521 4.799 29.536 1.00 66.44 156 PRO A C 1
ATOM 1206 O O . PRO A 1 156 ? -10.114 3.726 29.128 1.00 66.44 156 PRO A O 1
ATOM 1209 N N . HIS A 1 157 ? -11.811 5.054 29.731 1.00 72.81 157 HIS A N 1
ATOM 1210 C CA . HIS A 1 157 ? -12.979 4.210 29.452 1.00 72.81 157 HIS A CA 1
ATOM 1211 C C . HIS A 1 157 ? -14.160 4.934 30.111 1.00 72.81 157 HIS A C 1
ATOM 1213 O O . HIS A 1 157 ? -13.966 5.626 31.116 1.00 72.81 157 HIS A O 1
ATOM 1219 N N . GLN A 1 158 ? -15.366 4.840 29.555 1.00 77.50 158 GLN A N 1
ATOM 1220 C CA . GLN A 1 158 ? -16.573 5.298 30.245 1.00 77.50 158 GLN A CA 1
ATOM 1221 C C . GLN A 1 158 ? -17.591 4.161 30.240 1.00 77.50 158 GLN A C 1
ATOM 1223 O O . GLN A 1 158 ? -17.728 3.430 29.259 1.00 77.50 158 GLN A O 1
ATOM 1228 N N . THR A 1 159 ? -18.318 4.012 31.345 1.00 79.75 159 THR A N 1
ATOM 1229 C CA . THR A 1 159 ? -19.330 2.960 31.479 1.00 79.75 159 THR A CA 1
ATOM 1230 C C . THR A 1 159 ? -20.365 3.075 30.360 1.00 79.75 159 THR A C 1
ATOM 1232 O O . THR A 1 159 ? -21.010 4.113 30.223 1.00 79.75 159 THR A O 1
ATOM 1235 N N . GLY A 1 160 ? -20.545 2.001 29.588 1.00 82.50 160 GLY A N 1
ATOM 1236 C CA . GLY A 1 160 ? -21.527 1.932 28.501 1.00 82.50 160 GLY A CA 1
ATOM 1237 C C . GLY A 1 160 ? -20.994 2.286 27.109 1.00 82.50 160 GLY A C 1
ATOM 1238 O O . GLY A 1 160 ? -21.758 2.209 26.152 1.00 82.50 160 GLY A O 1
ATOM 1239 N N . VAL A 1 161 ? -19.708 2.626 26.967 1.00 87.94 161 VAL A N 1
ATOM 1240 C CA . VAL A 1 161 ? -19.063 2.899 25.669 1.00 87.94 161 VAL A CA 1
ATOM 1241 C C . VAL A 1 161 ? -17.811 2.039 25.486 1.00 87.94 161 VAL A C 1
ATOM 1243 O O . VAL A 1 161 ? -16.677 2.510 25.516 1.00 87.94 161 VAL A O 1
ATOM 1246 N N . ASP A 1 162 ? -18.033 0.734 25.332 1.00 90.69 162 ASP A N 1
ATOM 1247 C CA . ASP A 1 162 ? -16.955 -0.259 25.274 1.00 90.69 162 ASP A CA 1
ATOM 1248 C C . ASP A 1 162 ? -16.315 -0.387 23.879 1.00 90.69 162 ASP A C 1
ATOM 1250 O O . ASP A 1 162 ? -15.228 -0.945 23.764 1.00 90.69 162 ASP A O 1
ATOM 1254 N N . CYS A 1 163 ? -16.954 0.102 22.812 1.00 92.44 163 CYS A N 1
ATOM 1255 C CA . CYS A 1 163 ? -16.447 -0.027 21.444 1.00 92.44 163 CYS A CA 1
ATOM 1256 C C . CYS A 1 163 ? -15.840 1.284 20.945 1.00 92.44 163 CYS A C 1
ATOM 1258 O O . CYS A 1 163 ? -16.223 2.367 21.384 1.00 92.44 163 CYS A O 1
ATOM 1260 N N . VAL A 1 164 ? -14.901 1.203 20.002 1.00 92.19 164 VAL A N 1
ATOM 1261 C CA . VAL A 1 164 ? -14.195 2.383 19.489 1.00 92.19 164 VAL A CA 1
ATOM 1262 C C . VAL A 1 164 ? -14.472 2.579 18.007 1.00 92.19 164 VAL A C 1
ATOM 1264 O O . VAL A 1 164 ? -14.332 1.665 17.195 1.00 92.19 164 VAL A O 1
ATOM 1267 N N . ARG A 1 165 ? -14.821 3.813 17.646 1.00 91.38 165 ARG A N 1
ATOM 1268 C CA . ARG A 1 165 ? -14.932 4.255 16.255 1.00 91.38 165 ARG A CA 1
ATOM 1269 C C . ARG A 1 165 ? -13.882 5.311 15.940 1.00 91.38 165 ARG A C 1
ATOM 1271 O O . ARG A 1 165 ? -13.419 6.029 16.828 1.00 91.38 165 ARG A O 1
ATOM 1278 N N . VAL A 1 166 ? -13.576 5.461 14.662 1.00 90.00 166 VAL A N 1
ATOM 1279 C CA . VAL A 1 166 ? -12.800 6.589 14.146 1.00 90.00 166 VAL A CA 1
ATOM 1280 C C . VAL A 1 166 ? -13.750 7.709 13.731 1.00 90.00 166 VAL A C 1
ATOM 1282 O O . VAL A 1 166 ? -14.796 7.467 13.123 1.00 90.00 166 VAL A O 1
ATOM 1285 N N . VAL A 1 167 ? -13.393 8.948 14.067 1.00 87.31 167 VAL A N 1
ATOM 1286 C CA . VAL A 1 167 ? -14.104 10.165 13.664 1.00 87.31 167 VAL A CA 1
ATOM 1287 C C . VAL A 1 167 ? -13.136 11.138 12.977 1.00 87.31 167 VAL A C 1
ATOM 1289 O O . VAL A 1 167 ? -11.998 11.289 13.432 1.00 87.31 167 VAL A O 1
ATOM 1292 N N . PRO A 1 168 ? -13.555 11.814 11.893 1.00 84.75 168 PRO A N 1
ATOM 1293 C CA . PRO A 1 168 ? -12.759 12.880 11.297 1.00 84.75 168 PRO A CA 1
ATOM 1294 C C . PRO A 1 168 ? -12.749 14.117 12.207 1.00 84.75 168 PRO A C 1
ATOM 1296 O O . PRO A 1 168 ? -13.796 14.578 12.666 1.00 84.75 168 PRO A O 1
ATOM 1299 N N . GLN A 1 169 ? -11.564 14.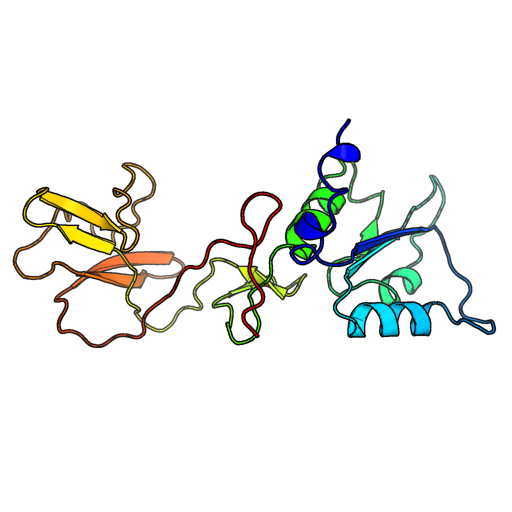676 12.450 1.00 83.44 169 GLN A N 1
ATOM 1300 C CA . GLN A 1 169 ? -11.347 15.916 13.193 1.00 83.44 169 GLN A CA 1
ATOM 1301 C C . GLN A 1 169 ? -10.395 16.820 12.395 1.00 83.44 169 GLN A C 1
ATOM 1303 O O . GLN A 1 169 ? -9.171 16.715 12.484 1.00 83.44 169 GLN A O 1
ATOM 1308 N N . GLY A 1 170 ? -10.967 17.712 11.582 1.00 81.25 170 GLY A N 1
ATOM 1309 C CA . GLY A 1 170 ? -10.197 18.483 10.604 1.00 81.25 170 GLY A CA 1
ATOM 1310 C C . GLY A 1 170 ? -9.593 17.560 9.542 1.00 81.25 170 GLY A C 1
ATOM 1311 O O . GLY A 1 170 ? -10.317 16.783 8.929 1.00 81.25 170 GLY A O 1
ATOM 1312 N N . SER A 1 171 ? -8.275 17.632 9.350 1.00 76.75 171 SER A N 1
ATOM 1313 C CA . SER A 1 171 ? -7.512 16.732 8.470 1.00 76.75 171 SER A CA 1
ATOM 1314 C C . SER A 1 171 ? -7.068 15.430 9.149 1.00 76.75 171 SER A C 1
ATOM 1316 O O . SER A 1 171 ? -6.408 14.615 8.514 1.00 76.75 171 SER A O 1
ATOM 1318 N N . ASN A 1 172 ? -7.369 15.251 10.439 1.00 78.62 172 ASN A N 1
ATOM 1319 C CA . ASN A 1 172 ? -6.913 14.106 11.222 1.00 78.62 172 ASN A CA 1
ATOM 1320 C C . ASN A 1 172 ? -8.044 13.105 11.462 1.00 78.62 172 ASN A C 1
ATOM 1322 O O . ASN A 1 172 ? -9.227 13.452 11.461 1.00 78.62 172 ASN A O 1
ATOM 1326 N N . LEU A 1 173 ? -7.657 11.866 11.747 1.00 83.75 173 LEU A N 1
ATOM 1327 C CA . LEU A 1 173 ? -8.547 10.801 12.185 1.00 83.75 173 LEU A CA 1
ATOM 1328 C C . LEU A 1 173 ? -8.246 10.488 13.642 1.00 83.75 173 LEU A C 1
ATOM 1330 O O . LEU A 1 173 ? -7.102 10.208 13.998 1.00 83.75 173 LEU A O 1
ATOM 1334 N N . VAL A 1 174 ? -9.274 10.555 14.480 1.00 88.12 174 VAL A N 1
ATOM 1335 C CA . VAL A 1 174 ? -9.142 10.357 15.923 1.00 88.12 174 VAL A CA 1
ATOM 1336 C C . VAL A 1 174 ? -10.112 9.294 16.420 1.00 88.12 174 VAL A C 1
ATOM 1338 O O . VAL A 1 174 ? -11.152 9.041 15.813 1.00 88.12 174 VAL A O 1
ATOM 1341 N N . TRP A 1 175 ? -9.766 8.644 17.522 1.00 90.50 175 TRP A N 1
ATOM 1342 C CA . TRP A 1 175 ? -10.552 7.585 18.141 1.00 90.50 175 TRP A CA 1
ATOM 1343 C C . TRP A 1 175 ? -11.556 8.161 19.129 1.00 90.50 175 TRP A C 1
ATOM 1345 O O . TRP A 1 175 ? -11.229 9.048 19.921 1.00 90.50 175 TRP A O 1
ATOM 1355 N N . ALA A 1 176 ? -12.771 7.627 19.119 1.00 90.69 176 ALA A N 1
ATOM 1356 C CA . ALA A 1 176 ? -13.817 7.983 20.063 1.00 90.69 176 ALA A CA 1
ATOM 1357 C C . ALA A 1 176 ? -14.495 6.713 20.602 1.00 90.69 176 ALA A C 1
ATOM 1359 O O . ALA A 1 176 ? -14.947 5.891 19.795 1.00 90.69 176 ALA A O 1
ATOM 1360 N N . PRO A 1 177 ? -14.600 6.546 21.934 1.00 90.56 177 PRO A N 1
ATOM 1361 C CA . PRO A 1 177 ? -15.409 5.485 22.512 1.00 90.56 177 PRO A CA 1
ATOM 1362 C C . PRO A 1 177 ? -16.892 5.763 22.248 1.00 90.56 177 PRO A C 1
ATOM 1364 O O . PRO A 1 177 ? -17.343 6.912 22.241 1.00 90.56 177 PRO A O 1
ATOM 1367 N N . VAL A 1 178 ? -17.654 4.707 22.004 1.00 90.88 178 VAL A N 1
ATOM 1368 C CA . VAL A 1 178 ? -19.076 4.769 21.673 1.00 90.88 178 VAL A CA 1
ATOM 1369 C C . VAL A 1 178 ? -19.768 3.464 22.089 1.00 90.88 178 VAL A C 1
ATOM 1371 O O . VAL A 1 178 ? -19.132 2.427 22.289 1.00 90.88 178 VAL A O 1
ATOM 1374 N N . ASP A 1 179 ? -21.086 3.519 22.262 1.00 91.50 179 ASP A N 1
ATOM 1375 C CA . ASP A 1 179 ? -21.895 2.342 22.564 1.00 91.50 179 ASP A CA 1
ATOM 1376 C C . ASP A 1 179 ? -21.804 1.345 21.401 1.00 91.50 179 ASP A C 1
ATOM 1378 O O . ASP A 1 179 ? -22.048 1.692 20.245 1.00 91.50 179 ASP A O 1
ATOM 1382 N N . CYS A 1 180 ? -21.468 0.092 21.708 1.00 91.56 180 CYS A N 1
ATOM 1383 C CA . CYS A 1 180 ? -21.342 -0.989 20.730 1.00 91.56 180 CYS A CA 1
ATOM 1384 C C . CYS A 1 180 ? -22.629 -1.264 19.930 1.00 91.56 180 CYS A C 1
ATOM 1386 O O . CYS A 1 180 ? -22.586 -1.995 18.944 1.00 91.56 180 CYS A O 1
ATOM 1388 N N . ARG A 1 181 ? -23.778 -0.734 20.367 1.00 92.88 181 ARG A N 1
ATOM 1389 C CA . ARG A 1 181 ? -25.080 -0.874 19.698 1.00 92.88 181 ARG A CA 1
ATOM 1390 C C . ARG A 1 181 ? -25.295 0.127 18.562 1.00 92.88 181 ARG A C 1
ATOM 1392 O O . ARG A 1 181 ? -26.278 0.000 17.837 1.00 92.88 181 ARG A O 1
ATOM 1399 N N . GLU A 1 182 ? -24.414 1.113 18.416 1.00 91.81 182 GLU A N 1
ATOM 1400 C CA . GLU A 1 182 ? -24.474 2.069 17.312 1.00 91.81 182 GLU A CA 1
ATOM 1401 C C . GLU A 1 182 ? -24.172 1.406 15.958 1.00 91.81 182 GLU A C 1
ATOM 1403 O O . GLU A 1 182 ? -23.486 0.386 15.858 1.00 91.81 182 GLU A O 1
ATOM 1408 N N . THR A 1 183 ? -24.671 2.006 14.880 1.00 88.88 183 THR A N 1
ATOM 1409 C CA . THR A 1 183 ? -24.510 1.471 13.523 1.00 88.88 183 THR A CA 1
ATOM 1410 C C . THR A 1 183 ? -23.537 2.320 12.711 1.00 88.88 183 THR A C 1
ATOM 1412 O O . THR A 1 183 ? -23.876 3.429 12.296 1.00 88.88 183 THR A O 1
ATOM 1415 N N . PHE A 1 184 ? -22.352 1.775 12.428 1.00 85.81 184 PHE A N 1
ATOM 1416 C CA . PHE A 1 184 ? -21.362 2.344 11.509 1.00 85.81 184 PHE A CA 1
ATOM 1417 C C . PHE A 1 184 ? -20.868 1.265 10.541 1.00 85.81 184 PHE A C 1
ATOM 1419 O O . PHE A 1 184 ? -20.999 0.068 10.803 1.00 85.81 184 PHE A O 1
ATOM 1426 N N . THR A 1 185 ? -20.267 1.685 9.431 1.00 84.31 185 THR A N 1
ATOM 1427 C CA . THR A 1 185 ? -19.450 0.794 8.598 1.00 84.31 185 THR A CA 1
ATOM 1428 C C . THR A 1 185 ? -18.241 0.312 9.394 1.00 84.31 185 THR A C 1
ATOM 1430 O O . THR A 1 185 ? -17.756 1.034 10.261 1.00 84.31 185 THR A O 1
ATOM 1433 N N . TYR A 1 186 ? -17.734 -0.884 9.115 1.00 81.25 186 TYR A N 1
ATOM 1434 C CA . TYR A 1 186 ? -16.548 -1.430 9.776 1.00 81.25 186 TYR A CA 1
ATOM 1435 C C . TYR A 1 186 ? -15.329 -1.369 8.861 1.00 81.25 186 TYR A C 1
ATOM 1437 O O . TYR A 1 186 ? -15.454 -1.518 7.646 1.00 81.25 186 TYR A O 1
ATOM 1445 N N . SER A 1 187 ? -14.151 -1.157 9.447 1.00 79.44 187 SER A N 1
ATOM 1446 C CA . SER A 1 187 ? -12.883 -1.409 8.775 1.00 79.44 187 SER A CA 1
ATOM 1447 C C . SER A 1 187 ? -12.389 -2.813 9.103 1.00 79.44 187 SER A C 1
ATOM 1449 O O . SER A 1 187 ? -12.482 -3.273 10.241 1.00 79.44 187 SER A O 1
ATOM 1451 N N . CYS A 1 188 ? -11.845 -3.491 8.099 1.00 76.50 188 CYS A N 1
ATOM 1452 C CA . CYS A 1 188 ? -11.147 -4.757 8.278 1.00 76.50 188 CYS A CA 1
ATOM 1453 C C . CYS A 1 188 ? -9.656 -4.537 8.046 1.00 76.50 188 CYS A C 1
ATOM 1455 O O . CYS A 1 188 ? -9.268 -3.741 7.193 1.00 76.50 188 CYS A O 1
ATOM 1457 N N . GLU A 1 189 ? -8.838 -5.270 8.789 1.00 75.06 189 GLU A N 1
ATOM 1458 C CA . GLU A 1 189 ? -7.403 -5.359 8.567 1.00 75.06 189 GLU A CA 1
ATOM 1459 C C . GLU A 1 189 ? -7.069 -6.786 8.140 1.00 75.06 189 GLU A C 1
ATOM 1461 O O . GLU A 1 189 ? -7.610 -7.753 8.677 1.00 75.06 189 GLU A O 1
ATOM 1466 N N . VAL A 1 190 ? -6.192 -6.906 7.150 1.00 72.88 190 VAL A N 1
ATOM 1467 C CA . VAL A 1 190 ? -5.590 -8.172 6.743 1.00 72.88 190 VAL A CA 1
ATOM 1468 C C . VAL A 1 190 ? -4.099 -7.919 6.637 1.00 72.88 190 VAL A C 1
ATOM 1470 O O . VAL A 1 190 ? -3.687 -6.929 6.029 1.00 72.88 190 VAL A O 1
ATOM 1473 N N . SER A 1 191 ? -3.294 -8.805 7.218 1.00 71.06 191 SER A N 1
ATOM 1474 C CA . SER A 1 191 ? -1.845 -8.723 7.077 1.00 71.06 191 SER A CA 1
ATOM 1475 C C . SER A 1 191 ? -1.468 -8.796 5.592 1.00 71.06 191 SER A C 1
ATOM 1477 O O . SER A 1 191 ? -1.986 -9.665 4.879 1.00 71.06 191 SER A O 1
ATOM 1479 N N . PRO A 1 192 ? -0.603 -7.892 5.102 1.00 65.44 192 PRO A N 1
ATOM 1480 C CA . PRO A 1 192 ? -0.165 -7.931 3.717 1.00 65.44 192 PRO A CA 1
ATOM 1481 C C . PRO A 1 192 ? 0.575 -9.240 3.432 1.00 65.44 192 PRO A C 1
ATOM 1483 O O . PRO A 1 192 ? 1.180 -9.843 4.319 1.00 65.44 192 PRO A O 1
ATOM 1486 N N . CYS A 1 193 ? 0.523 -9.670 2.176 1.00 67.88 193 CYS A N 1
ATOM 1487 C CA . CYS A 1 193 ? 1.273 -10.829 1.721 1.00 67.88 193 CYS A CA 1
ATOM 1488 C C . CYS A 1 193 ? 2.762 -10.466 1.655 1.00 67.88 193 CYS A C 1
ATOM 1490 O O . CYS A 1 193 ? 3.124 -9.462 1.042 1.00 67.88 193 CYS A O 1
ATOM 1492 N N . ASP A 1 194 ? 3.627 -11.275 2.260 1.00 61.12 194 ASP A N 1
ATOM 1493 C CA . ASP A 1 194 ? 5.077 -11.091 2.190 1.00 61.12 194 ASP A CA 1
ATOM 1494 C C . ASP A 1 194 ? 5.819 -12.441 2.216 1.00 61.12 194 ASP A C 1
ATOM 1496 O O . ASP A 1 194 ? 5.220 -13.509 2.073 1.00 61.12 194 ASP A O 1
ATOM 1500 N N . SER A 1 195 ? 7.148 -12.407 2.350 1.00 60.22 195 SER A N 1
ATOM 1501 C CA . SER A 1 195 ? 7.983 -13.615 2.376 1.00 60.22 195 SER A CA 1
ATOM 1502 C C . SER A 1 195 ? 7.832 -14.480 3.633 1.00 60.22 195 SER A C 1
ATOM 1504 O O . SER A 1 195 ? 8.393 -15.571 3.687 1.00 60.22 195 SER A O 1
ATOM 1506 N N . GLN A 1 196 ? 7.127 -13.993 4.650 1.00 60.66 196 GLN A N 1
ATOM 1507 C CA . GLN A 1 196 ? 6.860 -14.662 5.925 1.00 60.66 196 GLN A CA 1
ATOM 1508 C C . GLN A 1 196 ? 5.356 -14.906 6.141 1.00 60.66 196 GLN A C 1
ATOM 1510 O O . GLN A 1 196 ? 4.977 -15.825 6.866 1.00 60.66 196 GLN A O 1
ATOM 1515 N N . THR A 1 197 ? 4.507 -14.116 5.487 1.00 60.75 197 THR A N 1
ATOM 1516 C CA . THR A 1 197 ? 3.049 -14.116 5.578 1.00 60.75 197 THR A CA 1
ATOM 1517 C C . THR A 1 197 ? 2.473 -14.508 4.225 1.00 60.75 197 THR A C 1
ATOM 1519 O O . THR A 1 197 ? 2.226 -13.680 3.347 1.00 60.75 197 THR A O 1
ATOM 1522 N N . PHE A 1 198 ? 2.266 -15.810 4.048 1.00 65.06 198 PHE A N 1
ATOM 1523 C CA . PHE A 1 198 ? 1.749 -16.365 2.806 1.00 65.06 198 PHE A CA 1
ATOM 1524 C C . PHE A 1 198 ? 0.234 -16.183 2.704 1.00 65.06 198 PHE A C 1
ATOM 1526 O O . PHE A 1 198 ? -0.531 -16.645 3.554 1.00 65.06 198 PHE A O 1
ATOM 1533 N N . CYS A 1 199 ? -0.212 -15.544 1.629 1.00 64.75 199 CYS A N 1
ATOM 1534 C CA . CYS A 1 199 ? -1.622 -15.403 1.328 1.00 64.75 199 CYS A CA 1
ATOM 1535 C C . CYS A 1 199 ? -2.104 -16.580 0.491 1.00 64.75 199 CYS A C 1
ATOM 1537 O O . CYS A 1 199 ? -1.997 -16.557 -0.729 1.00 64.75 199 CYS A O 1
ATOM 1539 N N . THR A 1 200 ? -2.675 -17.608 1.116 1.00 60.66 200 THR A N 1
ATOM 1540 C CA . THR A 1 200 ? -3.332 -18.668 0.342 1.00 60.66 200 THR A CA 1
ATOM 1541 C C . THR A 1 200 ? -4.343 -18.038 -0.623 1.00 60.66 200 THR A C 1
ATOM 1543 O O . THR A 1 200 ? -5.229 -17.285 -0.209 1.00 60.66 200 THR A O 1
ATOM 1546 N N . GLN A 1 201 ? -4.168 -18.275 -1.927 1.00 52.97 201 GLN A N 1
ATOM 1547 C CA . GLN A 1 201 ? -5.246 -18.052 -2.883 1.00 52.97 201 GLN A CA 1
ATOM 1548 C C . GLN A 1 201 ? -6.300 -19.101 -2.550 1.00 52.97 201 GLN A C 1
ATOM 1550 O O . GLN A 1 201 ? -6.164 -20.259 -2.939 1.00 52.97 201 GLN A O 1
ATOM 1555 N N . ASP A 1 202 ? -7.286 -18.729 -1.743 1.00 43.91 202 ASP A N 1
ATOM 1556 C CA . ASP A 1 202 ? -8.459 -19.573 -1.593 1.00 43.91 202 ASP A CA 1
ATOM 1557 C C . ASP A 1 202 ? -9.217 -19.510 -2.926 1.00 43.91 202 ASP A C 1
ATOM 1559 O O . ASP A 1 202 ? -9.545 -18.426 -3.416 1.00 43.91 202 ASP A O 1
ATOM 1563 N N . VAL A 1 203 ? -9.342 -20.693 -3.534 1.00 40.16 203 VAL A N 1
ATOM 1564 C CA . VAL A 1 203 ? -9.964 -20.993 -4.834 1.00 40.16 203 VAL A CA 1
ATOM 1565 C C . VAL A 1 203 ? -11.423 -20.554 -4.876 1.00 40.16 203 VAL A C 1
ATOM 1567 O O . VAL A 1 203 ? -12.142 -20.830 -3.888 1.00 40.16 203 VAL A O 1
#

Sequence (203 aa):
MAALQFQTEADRPNARNVIVLMATSYYVGGAFAPGQVAAQFKEDNGVLVVYNYVEEHGFPETELESLASPGYFLTNTEDNNGDAIRRALCDANCFCRLGYDTFGKDPLRNTPTAEFNSGSSFWIGLKWEQIKQSYEWADGSALASTAQPWASSPSPHQTGVDCVRVVPQGSNLVWAPVDCRETFTYSCEVSPCDSQTFCTQDV

Foldseek 3Di:
DVVVLCPDPQLPVLAAAEDEAEDQDDDCDDPCRLLVVLVVCVVVVHFYAYEHEADPPGDTDCVSVSSGQQLRYHYCVVCVPCVSVVVSRVQSSQADAPPDDAQDADPRHRGRDPDHDADFKAFAQWFQDPVVLAIAGVVRHGDDPPDQQAPDPPDSDDPQQGTWIWHDDPPDIHIDGHHPPDDHHYDDDDDGRDSVRHDPPPD

Radius of gyration: 22.69 Å; chains: 1; bounding box: 52×42×68 Å

Secondary structure (DSSP, 8-state):
--GGGS-STTTSTTS--EEEEEES-----SSS-HHHHHHHHHHTT-EEEEEE---TT----GGGGGTSPTT-EEETTT-TTSHHHHHHHHHHT--PPTT---SEE-TTT--EES---TT--EEEEEEEETTTTEEEETTSPBPPSS---BSSS-----TT--EEEEEEETTEEEEEEE-TTS--EE----PPP-SSS------